Protein AF-A0A4P9Z8Q9-F1 (afdb_monomer_lite)

Organism: NCBI:txid27322

Radius of gyration: 76.81 Å; chains: 1; bounding box: 122×53×244 Å

pLDDT: mean 70.78, std 8.88, range [35.28, 86.44]

Sequence (265 aa):
MCAVHDCVAVLQDAYRELLTPDLERVKDLAAEHKHVCYAQEDAEELKTLAHNPPVAHVTEMATRAKLVAVSVDAYRSLEQRPDAPTLDQSQAHAQRNNLELMEFEELTRLRDTVACPDKDFLVLSLAAEGYVMVPSAEFEKSLEDKQKAENMKLIPKEQYELLRATRDAPSLEFITNKAQQHACVVVERDAYVQLVERYELPTRDLVTSLAAAMGLAVLELAQLDEFHQLRTKDANPAADDITAKAEKLGLAAVPVDELVDLRAR

Structure (mmCIF, N/CA/C/O backbone):
data_AF-A0A4P9Z8Q9-F1
#
_entry.id   AF-A0A4P9Z8Q9-F1
#
loop_
_atom_site.group_PDB
_atom_site.id
_atom_site.type_symbol
_atom_site.label_atom_id
_atom_site.label_alt_id
_atom_site.label_comp_id
_atom_site.label_asym_id
_atom_site.label_entity_id
_atom_site.label_seq_id
_atom_site.pdbx_PDB_ins_code
_atom_site.Cartn_x
_atom_site.Cartn_y
_atom_site.Cartn_z
_atom_site.occupancy
_atom_site.B_iso_or_equiv
_atom_site.auth_seq_id
_atom_site.auth_comp_id
_atom_site.auth_asym_id
_atom_site.auth_atom_id
_atom_site.pdbx_PDB_model_num
ATOM 1 N N . MET A 1 1 ? 59.313 26.645 -110.275 1.00 35.28 1 MET A N 1
ATOM 2 C CA . MET A 1 1 ? 59.718 27.961 -109.736 1.00 35.28 1 MET A CA 1
ATOM 3 C C . MET A 1 1 ? 60.257 27.738 -108.338 1.00 35.28 1 MET A C 1
ATOM 5 O O . MET A 1 1 ? 59.722 26.898 -107.629 1.00 35.28 1 MET A O 1
ATOM 9 N N . CYS A 1 2 ? 61.384 28.373 -108.042 1.00 37.78 2 CYS A N 1
ATOM 10 C CA . CYS A 1 2 ? 62.338 28.025 -106.996 1.00 37.78 2 CYS A CA 1
ATOM 11 C C . CYS A 1 2 ? 61.772 28.102 -105.571 1.00 37.78 2 CYS A C 1
ATOM 13 O O . CYS A 1 2 ? 61.114 29.076 -105.218 1.00 37.78 2 CYS A O 1
ATOM 15 N N . ALA A 1 3 ? 62.112 27.107 -104.748 1.00 42.66 3 ALA 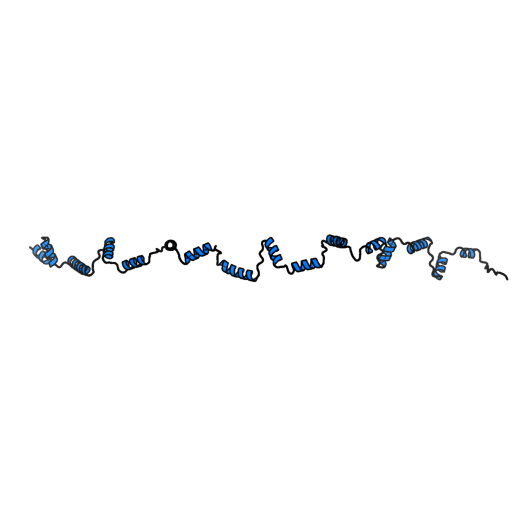A N 1
ATOM 16 C CA . ALA A 1 3 ? 62.005 27.195 -103.299 1.00 42.66 3 ALA A CA 1
ATOM 17 C C . ALA A 1 3 ? 63.083 28.168 -102.801 1.00 42.66 3 ALA A C 1
ATOM 19 O O . ALA A 1 3 ? 64.270 27.832 -102.763 1.00 42.66 3 ALA A O 1
ATOM 20 N N . VAL A 1 4 ? 62.668 29.396 -102.498 1.00 43.94 4 VAL A N 1
ATOM 21 C CA . VAL A 1 4 ? 63.498 30.399 -101.829 1.00 43.94 4 VAL A CA 1
ATOM 22 C C . VAL A 1 4 ? 63.750 29.870 -100.421 1.00 43.94 4 VAL A C 1
ATOM 24 O O . VAL A 1 4 ? 62.853 29.863 -99.585 1.00 43.94 4 VAL A O 1
ATOM 27 N N . HIS A 1 5 ? 64.939 29.320 -100.195 1.00 47.25 5 HIS A N 1
ATOM 28 C CA . HIS A 1 5 ? 65.377 28.971 -98.853 1.00 47.25 5 HIS A CA 1
ATOM 29 C C . HIS A 1 5 ? 65.858 30.271 -98.204 1.00 47.25 5 HIS A C 1
ATOM 31 O O . HIS A 1 5 ? 66.897 30.808 -98.585 1.00 47.25 5 HIS A O 1
ATOM 37 N N . ASP A 1 6 ? 65.046 30.791 -97.286 1.00 49.31 6 ASP A N 1
ATOM 38 C CA . ASP A 1 6 ? 65.288 31.981 -96.464 1.00 49.31 6 ASP A CA 1
ATOM 39 C C . ASP A 1 6 ? 66.438 31.716 -95.468 1.00 49.31 6 ASP A C 1
ATOM 41 O O . ASP A 1 6 ? 66.244 31.510 -94.272 1.00 49.31 6 ASP A O 1
ATOM 45 N N . CYS A 1 7 ? 67.670 31.635 -95.974 1.00 51.09 7 CYS A N 1
ATOM 46 C CA . CYS A 1 7 ? 68.860 31.396 -95.160 1.00 51.09 7 CYS A CA 1
ATOM 47 C C . CYS A 1 7 ? 69.557 32.728 -94.847 1.00 51.09 7 CYS A C 1
ATOM 49 O O . CYS A 1 7 ? 70.267 33.282 -95.686 1.00 51.09 7 CYS A O 1
ATOM 51 N N . VAL A 1 8 ? 69.373 33.234 -93.625 1.00 58.25 8 VAL A N 1
ATOM 52 C CA . VAL A 1 8 ? 70.076 34.417 -93.102 1.00 58.25 8 VAL A CA 1
ATOM 53 C C . VAL A 1 8 ? 71.444 33.997 -92.549 1.00 58.25 8 VAL A C 1
ATOM 55 O O . VAL A 1 8 ? 71.535 33.091 -91.722 1.00 58.25 8 VAL A O 1
ATOM 58 N N . ALA A 1 9 ? 72.521 34.645 -93.004 1.00 52.81 9 ALA A N 1
ATOM 59 C CA . ALA A 1 9 ? 73.879 34.399 -92.518 1.00 52.81 9 ALA A CA 1
ATOM 60 C C . ALA A 1 9 ? 74.074 35.025 -91.128 1.00 52.81 9 ALA A C 1
ATOM 62 O O . ALA A 1 9 ? 74.170 36.243 -90.994 1.00 52.81 9 ALA A O 1
ATOM 63 N N . VAL A 1 10 ? 74.131 34.186 -90.096 1.00 56.88 10 VAL A N 1
ATOM 64 C CA . VAL A 1 10 ? 74.394 34.598 -88.709 1.00 56.88 10 VAL A CA 1
ATOM 65 C C . VAL A 1 10 ? 75.855 34.314 -88.353 1.00 56.88 10 VAL A C 1
ATOM 67 O O . VAL A 1 10 ? 76.420 33.307 -88.781 1.00 56.88 10 VAL A O 1
ATOM 70 N N . LEU A 1 11 ? 76.474 35.203 -87.570 1.00 58.19 11 LEU A N 1
ATOM 71 C CA . LEU A 1 11 ? 77.817 35.001 -87.014 1.00 58.19 11 LEU A CA 1
ATOM 72 C C . LEU A 1 11 ? 77.859 33.708 -86.190 1.00 58.19 11 LEU A C 1
ATOM 74 O O . LEU A 1 11 ? 76.908 33.392 -85.478 1.00 58.19 11 LEU A O 1
ATOM 78 N N . GLN A 1 12 ? 78.968 32.969 -86.279 1.00 61.09 12 GLN A N 1
ATOM 79 C CA . GLN A 1 12 ? 79.101 31.632 -85.687 1.00 61.09 12 GLN A CA 1
ATOM 80 C C . GLN A 1 12 ? 78.879 31.631 -84.162 1.00 61.09 12 GLN A C 1
ATOM 82 O O . GLN A 1 12 ? 78.379 30.649 -83.617 1.00 61.09 12 GLN A O 1
ATOM 87 N N . ASP A 1 13 ? 79.176 32.753 -83.502 1.00 60.53 13 ASP A N 1
ATOM 88 C CA . ASP A 1 13 ? 78.953 32.960 -82.068 1.00 60.53 13 ASP A CA 1
ATOM 89 C C . ASP A 1 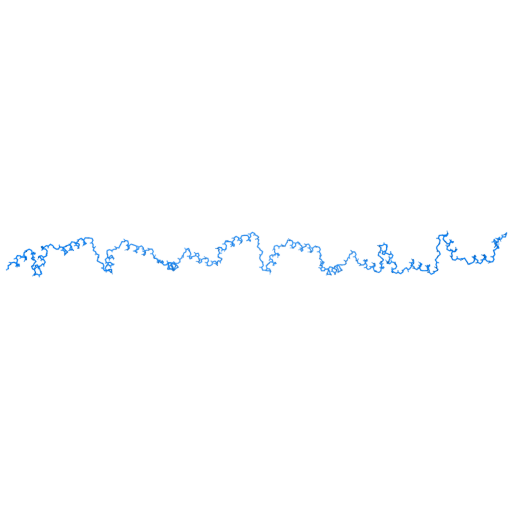13 ? 77.470 33.208 -81.744 1.00 60.53 13 ASP A C 1
ATOM 91 O O . ASP A 1 13 ? 76.915 32.545 -80.873 1.00 60.53 13 ASP A O 1
ATOM 95 N N . ALA A 1 14 ? 76.779 34.043 -82.529 1.00 60.38 14 ALA A N 1
ATOM 96 C CA . ALA A 1 14 ? 75.331 34.251 -82.407 1.00 60.38 14 ALA A CA 1
ATOM 97 C C . ALA A 1 14 ? 74.531 32.979 -82.751 1.00 60.38 14 ALA A C 1
ATOM 99 O O . ALA A 1 14 ? 73.495 32.703 -82.153 1.00 60.38 14 ALA A O 1
ATOM 100 N N . TYR A 1 15 ? 75.032 32.166 -83.688 1.00 62.91 15 TYR A N 1
ATOM 101 C CA . TYR A 1 15 ? 74.476 30.848 -83.994 1.00 62.91 15 TYR A CA 1
ATOM 102 C C . TYR A 1 15 ? 74.616 29.888 -82.803 1.00 62.91 15 TYR A C 1
ATOM 104 O O . TYR A 1 15 ? 73.678 29.159 -82.497 1.00 62.91 15 TYR A O 1
ATOM 112 N N . ARG A 1 16 ? 75.742 29.921 -82.075 1.00 59.72 16 ARG A N 1
ATOM 113 C CA . ARG A 1 16 ? 75.926 29.129 -80.846 1.00 59.72 16 ARG A CA 1
ATOM 114 C C . ARG A 1 16 ? 75.000 29.588 -79.717 1.00 59.72 16 ARG A C 1
ATOM 116 O O . ARG A 1 16 ? 74.365 28.737 -79.106 1.00 59.72 16 ARG A O 1
ATOM 123 N N . GLU A 1 17 ? 74.837 30.894 -79.510 1.00 62.41 17 GLU A N 1
ATOM 124 C CA . GLU A 1 17 ? 73.887 31.451 -78.526 1.00 62.41 17 GLU A CA 1
ATOM 125 C C . GLU A 1 17 ? 72.412 31.141 -78.848 1.00 62.41 17 GLU A C 1
ATOM 127 O O . GLU A 1 17 ? 71.568 31.071 -77.952 1.00 62.41 17 GLU A O 1
ATOM 132 N N . LEU A 1 18 ? 72.077 30.955 -80.129 1.00 61.78 18 LEU A N 1
ATOM 133 C CA . LEU A 1 18 ? 70.755 30.503 -80.579 1.00 61.78 18 LEU A CA 1
ATOM 134 C C . LEU A 1 18 ? 70.555 28.988 -80.405 1.00 61.78 18 LEU A C 1
ATOM 136 O O . LEU A 1 18 ? 69.426 28.546 -80.203 1.00 61.78 18 LEU A O 1
ATOM 140 N N . LEU A 1 19 ? 71.629 28.196 -80.479 1.00 58.09 19 LEU A N 1
ATOM 141 C CA . LEU A 1 19 ? 71.596 26.737 -80.317 1.00 58.09 19 LEU A CA 1
ATOM 142 C C . LEU A 1 19 ? 71.597 26.279 -78.857 1.00 58.09 19 LEU A C 1
ATOM 144 O O . LEU A 1 19 ? 71.076 25.205 -78.562 1.00 58.09 19 LEU A O 1
ATOM 148 N N . THR A 1 20 ? 72.153 27.078 -77.949 1.00 57.44 20 THR A N 1
ATOM 149 C CA . THR A 1 20 ? 72.108 26.840 -76.502 1.00 57.44 20 THR A CA 1
ATOM 150 C C . THR A 1 20 ? 71.536 28.074 -75.809 1.00 57.44 20 THR A C 1
ATOM 152 O O . THR A 1 20 ? 72.301 28.879 -75.280 1.00 57.44 20 THR A O 1
ATOM 155 N N . PRO A 1 21 ? 70.209 28.288 -75.854 1.00 64.81 21 PRO A N 1
ATOM 156 C CA . PRO A 1 21 ? 69.600 29.408 -75.156 1.00 64.81 21 PRO A CA 1
ATOM 157 C C . PRO A 1 21 ? 69.793 29.251 -73.642 1.00 64.81 21 PRO A C 1
ATOM 159 O O . PRO A 1 21 ? 69.547 28.178 -73.088 1.00 64.81 21 PRO A O 1
ATOM 162 N N . ASP A 1 22 ? 70.213 30.329 -72.978 1.00 64.12 22 ASP A N 1
ATOM 163 C CA . ASP A 1 22 ? 70.354 30.355 -71.523 1.00 64.12 22 ASP A CA 1
ATOM 164 C C . ASP A 1 22 ? 69.014 30.035 -70.844 1.00 64.12 22 ASP A C 1
ATOM 166 O O . ASP A 1 22 ? 67.949 30.459 -71.304 1.00 64.12 22 ASP A O 1
ATOM 170 N N . LEU A 1 23 ? 69.058 29.295 -69.729 1.00 64.44 23 LEU A N 1
ATOM 171 C CA . LEU A 1 23 ? 67.864 28.850 -68.993 1.00 64.44 23 LEU A CA 1
ATOM 172 C C . LEU A 1 23 ? 66.936 30.014 -68.600 1.00 64.44 23 LEU A C 1
ATOM 174 O O . LEU A 1 23 ? 65.728 29.817 -68.494 1.00 64.44 23 LEU A O 1
ATOM 178 N N . GLU A 1 24 ? 67.484 31.215 -68.405 1.00 67.50 24 GLU A N 1
ATOM 179 C CA . GLU A 1 24 ? 66.715 32.440 -68.149 1.00 67.50 24 GLU A CA 1
ATOM 180 C C . GLU A 1 24 ? 65.933 32.889 -69.387 1.00 67.50 24 GLU A C 1
ATOM 182 O O . GLU A 1 24 ? 64.726 33.090 -69.305 1.00 67.50 24 GLU A O 1
ATOM 187 N N . ARG A 1 25 ? 66.564 32.906 -70.567 1.00 70.38 25 ARG A N 1
ATOM 188 C CA . ARG A 1 25 ? 65.902 33.290 -71.821 1.00 70.38 25 ARG A CA 1
ATOM 189 C C . ARG A 1 25 ? 64.794 32.312 -72.216 1.00 70.38 25 ARG A C 1
ATOM 191 O O . ARG A 1 25 ? 63.768 32.727 -72.746 1.00 70.38 25 ARG A O 1
ATOM 198 N N . VAL A 1 26 ? 64.972 31.021 -71.927 1.00 70.00 26 VAL A N 1
ATOM 199 C CA . VAL A 1 26 ? 63.926 30.000 -72.128 1.00 70.00 26 VAL A CA 1
ATOM 200 C C . VAL A 1 26 ? 62.750 30.212 -71.165 1.00 70.00 26 VAL A C 1
ATOM 202 O O . VAL A 1 26 ? 61.602 30.080 -71.584 1.00 70.00 26 VAL A O 1
ATOM 205 N N . LYS A 1 27 ? 63.011 30.593 -69.906 1.00 71.38 27 LYS A N 1
ATOM 206 C CA . LYS A 1 27 ? 61.963 30.951 -68.935 1.00 71.38 27 LYS A CA 1
ATOM 207 C C . LYS A 1 27 ? 61.211 32.218 -69.340 1.00 71.38 27 LYS A C 1
ATOM 209 O O . LYS A 1 27 ? 59.990 32.227 -69.231 1.00 71.38 27 LYS A O 1
ATOM 214 N N . ASP A 1 28 ? 61.909 33.232 -69.844 1.00 74.00 28 ASP A N 1
ATOM 215 C CA . ASP A 1 28 ? 61.306 34.494 -70.285 1.00 74.00 28 ASP A CA 1
ATOM 216 C C . ASP A 1 28 ? 60.405 34.293 -71.512 1.00 74.00 28 ASP A C 1
ATOM 218 O O . ASP A 1 28 ? 59.251 34.722 -71.510 1.00 74.00 28 ASP A O 1
ATOM 222 N N . LEU A 1 29 ? 60.881 33.553 -72.521 1.00 74.00 29 LEU A N 1
ATOM 223 C CA . LEU A 1 29 ? 60.088 33.190 -73.704 1.00 74.00 29 LEU A CA 1
ATOM 224 C C . LEU A 1 29 ? 58.885 32.309 -73.339 1.00 74.00 29 LEU A C 1
ATOM 226 O O . LEU A 1 29 ? 57.785 32.497 -73.859 1.00 74.00 29 LEU A O 1
ATOM 230 N N . ALA A 1 30 ? 59.059 31.349 -72.428 1.00 73.06 30 ALA A N 1
ATOM 231 C CA . ALA A 1 30 ? 57.943 30.539 -71.956 1.00 73.06 30 ALA A CA 1
ATOM 232 C C . ALA A 1 30 ? 56.915 31.390 -71.199 1.00 73.06 30 ALA A C 1
ATOM 234 O O . ALA A 1 30 ? 55.719 31.259 -71.464 1.00 73.06 30 ALA A O 1
ATOM 235 N N . ALA A 1 31 ? 57.363 32.302 -70.331 1.00 77.31 31 ALA A N 1
ATOM 236 C CA . ALA A 1 31 ? 56.493 33.211 -69.594 1.00 77.31 31 ALA A CA 1
ATOM 237 C C . ALA A 1 31 ? 55.704 34.137 -70.535 1.00 77.31 31 ALA A C 1
ATOM 239 O O . ALA A 1 31 ? 54.504 34.332 -70.330 1.00 77.31 31 ALA A O 1
ATOM 240 N N . GLU A 1 32 ? 56.333 34.632 -71.605 1.00 79.62 32 GLU A N 1
ATOM 241 C CA . GLU A 1 32 ? 55.676 35.423 -72.653 1.00 79.62 32 GLU A CA 1
ATOM 242 C C . GLU A 1 32 ? 54.541 34.636 -73.338 1.00 79.62 32 GLU A C 1
ATOM 244 O O . GLU A 1 32 ? 53.465 35.176 -73.609 1.00 79.62 32 GLU A O 1
ATOM 249 N N . HIS A 1 33 ? 54.717 33.323 -73.504 1.00 74.94 33 HIS A N 1
ATOM 250 C CA . HIS A 1 33 ? 53.703 32.408 -74.034 1.00 74.94 33 HIS A CA 1
ATOM 251 C C . HIS A 1 33 ? 52.776 31.777 -72.972 1.00 74.94 33 HIS A C 1
ATOM 253 O O . HIS A 1 33 ? 51.998 30.882 -73.302 1.00 74.94 33 HIS A O 1
ATOM 259 N N . LYS A 1 34 ? 52.791 32.252 -71.715 1.00 74.50 34 LYS A N 1
ATOM 260 C CA . LYS A 1 34 ? 52.018 31.701 -70.574 1.00 74.50 34 LYS A CA 1
ATOM 261 C C . LYS A 1 34 ? 52.341 30.238 -70.232 1.00 74.50 34 LYS A C 1
ATOM 263 O O . LYS A 1 34 ? 51.516 29.534 -69.648 1.00 74.50 34 LYS A O 1
ATOM 268 N N . HIS A 1 35 ? 53.539 29.784 -70.571 1.00 73.75 35 HIS A N 1
ATOM 269 C CA . HIS A 1 35 ? 54.089 28.495 -70.177 1.00 73.75 35 HIS A CA 1
ATOM 270 C C . HIS A 1 35 ? 55.114 28.676 -69.054 1.00 73.75 35 HIS A C 1
ATOM 272 O O . HIS A 1 35 ? 55.804 29.687 -68.971 1.00 73.75 35 HIS A O 1
ATOM 278 N N . VAL A 1 36 ? 55.218 27.687 -68.170 1.00 72.00 36 VAL A N 1
ATOM 279 C CA . VAL A 1 36 ? 56.196 27.696 -67.077 1.00 72.00 36 VAL A CA 1
ATOM 280 C C . VAL A 1 36 ? 57.206 26.588 -67.341 1.00 72.00 36 VAL A C 1
ATOM 282 O O . VAL A 1 36 ? 56.828 25.427 -67.499 1.00 72.00 36 VAL A O 1
ATOM 285 N N . CYS A 1 37 ? 58.487 26.947 -67.425 1.00 67.81 37 CYS A N 1
ATOM 286 C CA . CYS A 1 37 ? 59.571 25.977 -67.543 1.00 67.81 37 CYS A CA 1
ATOM 287 C C . CYS A 1 37 ? 59.883 25.385 -66.169 1.00 67.81 37 CYS A C 1
ATOM 289 O O . CYS A 1 37 ? 60.374 26.090 -65.287 1.00 67.81 37 CYS A O 1
ATOM 291 N N . TYR A 1 38 ? 59.631 24.089 -66.017 1.00 69.81 38 TYR A N 1
ATOM 292 C CA . TYR A 1 38 ? 60.037 23.298 -64.859 1.00 69.81 38 TYR A CA 1
ATOM 293 C C . TYR A 1 38 ? 61.269 22.462 -65.204 1.00 69.81 38 TYR A C 1
ATOM 295 O O . TYR A 1 38 ? 61.487 22.136 -66.376 1.00 69.81 38 TYR A O 1
ATOM 303 N N . ALA A 1 39 ? 62.074 22.111 -64.198 1.00 76.56 39 ALA A N 1
ATOM 304 C CA . ALA A 1 39 ? 63.071 21.065 -64.377 1.00 76.56 39 ALA A CA 1
ATOM 305 C C . ALA A 1 39 ? 62.357 19.759 -64.751 1.00 76.56 39 ALA A C 1
ATOM 307 O O . ALA A 1 39 ? 61.207 19.538 -64.366 1.00 76.56 39 ALA A O 1
ATOM 308 N N . GLN A 1 40 ? 63.019 18.895 -65.519 1.00 72.38 40 GLN A N 1
ATOM 309 C CA . GLN A 1 40 ? 62.411 17.627 -65.922 1.00 72.38 40 GLN A CA 1
ATOM 310 C C . GLN A 1 40 ? 62.022 16.776 -64.698 1.00 72.38 40 GLN A C 1
ATOM 312 O O . GLN A 1 40 ? 60.964 16.156 -64.706 1.00 72.38 40 GLN A O 1
ATOM 317 N N . GLU A 1 41 ? 62.819 16.845 -63.629 1.00 74.81 41 GLU A N 1
ATOM 318 C CA . GLU A 1 41 ? 62.553 16.217 -62.329 1.00 74.81 41 GLU A CA 1
ATOM 319 C C . GLU A 1 41 ? 61.258 16.762 -61.695 1.00 74.81 41 GLU A C 1
ATOM 321 O O . GLU A 1 41 ? 60.320 16.002 -61.465 1.00 74.81 41 GLU A O 1
ATOM 326 N N . ASP A 1 42 ? 61.136 18.086 -61.542 1.00 77.56 42 ASP A N 1
ATOM 327 C CA . ASP A 1 42 ? 59.932 18.737 -60.997 1.00 77.56 42 ASP A CA 1
ATOM 328 C C . ASP A 1 42 ? 58.678 18.465 -61.845 1.00 77.56 42 ASP A C 1
ATOM 330 O O . ASP A 1 42 ? 57.568 18.347 -61.325 1.00 77.56 42 ASP A O 1
ATOM 334 N N . ALA A 1 43 ? 58.826 18.379 -63.171 1.00 75.62 43 ALA A N 1
ATOM 335 C CA . ALA A 1 43 ? 57.724 18.084 -64.080 1.00 75.62 43 ALA A CA 1
ATOM 336 C C . ALA A 1 43 ? 57.235 16.636 -63.927 1.00 75.62 43 ALA A C 1
ATOM 338 O O . ALA A 1 43 ? 56.030 16.384 -63.993 1.00 75.62 43 ALA A O 1
ATOM 339 N N . GLU A 1 44 ? 58.147 15.687 -63.709 1.00 75.56 44 GLU A N 1
ATOM 340 C CA . GLU A 1 44 ? 57.814 14.297 -63.400 1.00 75.56 44 GLU A CA 1
ATOM 341 C C . GLU A 1 44 ? 57.168 14.178 -62.010 1.00 75.56 44 GLU A C 1
ATOM 343 O O . GLU A 1 44 ? 56.152 13.494 -61.868 1.00 75.56 44 GLU A O 1
ATOM 348 N N . GLU A 1 45 ? 57.649 14.919 -61.011 1.00 76.88 45 GLU A N 1
ATOM 349 C CA . GLU A 1 45 ? 57.026 15.014 -59.684 1.00 76.88 45 GLU A CA 1
ATOM 350 C C . GLU A 1 45 ? 55.616 15.625 -59.737 1.00 76.88 45 GLU A C 1
ATOM 352 O O . GLU A 1 45 ? 54.667 15.065 -59.192 1.00 76.88 45 GLU A O 1
ATOM 357 N N . LEU A 1 46 ? 55.418 16.722 -60.469 1.00 77.94 46 LEU A N 1
ATOM 358 C CA . LEU A 1 46 ? 54.096 17.320 -60.683 1.00 77.94 46 LEU A CA 1
ATOM 359 C C . LEU A 1 46 ? 53.160 16.366 -61.429 1.00 77.94 46 LEU A C 1
ATOM 361 O O . LEU A 1 46 ? 51.977 16.269 -61.103 1.00 77.94 46 LEU A O 1
ATOM 365 N N . LYS A 1 47 ? 53.681 15.632 -62.417 1.00 77.38 47 LYS A N 1
ATOM 366 C CA . LYS A 1 47 ? 52.908 14.651 -63.184 1.00 77.38 47 LYS A CA 1
ATOM 367 C C . LYS A 1 47 ? 52.509 13.452 -62.326 1.00 77.38 47 LYS A C 1
ATOM 369 O O . LYS A 1 47 ? 51.376 12.981 -62.437 1.00 77.38 47 LYS A O 1
ATOM 374 N N . THR A 1 48 ? 53.399 12.976 -61.457 1.00 79.06 48 THR A N 1
ATOM 375 C CA . THR A 1 48 ? 53.078 11.908 -60.501 1.00 79.06 48 THR A CA 1
ATOM 376 C C . THR A 1 48 ? 52.081 12.390 -59.455 1.00 79.06 48 THR A C 1
ATOM 378 O O . THR A 1 48 ? 51.100 11.697 -59.214 1.00 79.06 48 THR A O 1
ATOM 381 N N . LEU A 1 49 ? 52.222 13.605 -58.927 1.00 80.00 49 LEU A N 1
ATOM 382 C CA . LEU A 1 49 ? 51.270 14.181 -57.976 1.00 80.00 49 LEU A CA 1
ATOM 383 C C . LEU A 1 49 ? 49.884 14.433 -58.595 1.00 80.00 49 LEU A C 1
ATOM 385 O O . LEU A 1 49 ? 48.868 14.270 -57.925 1.00 80.00 49 LEU A O 1
ATOM 389 N N . ALA A 1 50 ? 49.824 14.805 -59.876 1.00 75.75 50 ALA A N 1
ATOM 390 C CA . ALA A 1 50 ? 48.569 15.073 -60.577 1.00 75.75 50 ALA A CA 1
ATOM 391 C C . ALA A 1 50 ? 47.816 13.796 -60.984 1.00 75.75 50 ALA A C 1
ATOM 393 O O . ALA A 1 50 ? 46.586 13.777 -60.956 1.00 75.75 50 ALA A O 1
ATOM 394 N N . HIS A 1 51 ? 48.530 12.736 -61.379 1.00 77.00 51 HIS A N 1
ATOM 395 C CA . HIS A 1 51 ? 47.907 11.521 -61.922 1.00 77.00 51 HIS A CA 1
ATOM 396 C C . HIS A 1 51 ? 47.936 10.313 -60.982 1.00 77.00 51 HIS A C 1
ATOM 398 O O . HIS A 1 51 ? 47.101 9.424 -61.128 1.00 77.00 51 HIS A O 1
ATOM 404 N N . ASN A 1 52 ? 48.868 10.260 -60.032 1.00 75.69 52 ASN A N 1
ATOM 405 C CA . ASN A 1 52 ? 48.977 9.186 -59.047 1.00 75.69 52 ASN A CA 1
ATOM 406 C C . ASN A 1 52 ? 49.557 9.696 -57.709 1.00 75.69 52 ASN A C 1
ATOM 408 O O . ASN A 1 52 ? 50.636 9.258 -57.293 1.00 75.69 52 ASN A O 1
ATOM 412 N N . PRO A 1 53 ? 48.882 10.655 -57.044 1.00 79.31 53 PRO A N 1
ATOM 413 C CA . PRO A 1 53 ? 49.359 11.180 -55.776 1.00 79.31 53 PRO A CA 1
ATOM 414 C C . PRO A 1 53 ? 49.403 10.079 -54.708 1.00 79.31 53 PRO A C 1
ATOM 416 O O . PRO A 1 53 ? 48.481 9.262 -54.618 1.00 79.31 53 PRO A O 1
ATOM 419 N N . PRO A 1 54 ? 50.419 10.078 -53.831 1.00 79.50 54 PRO A N 1
ATOM 420 C CA . PRO A 1 54 ? 50.418 9.210 -52.664 1.00 79.50 54 PRO A CA 1
ATOM 421 C C . PRO A 1 54 ? 49.208 9.517 -51.770 1.00 79.50 54 PRO A C 1
ATOM 423 O O . PRO A 1 54 ? 48.798 10.669 -51.616 1.00 79.50 54 PRO A O 1
ATOM 426 N N . VAL A 1 55 ? 48.655 8.479 -51.135 1.00 77.19 55 VAL A N 1
ATOM 427 C CA . VAL A 1 55 ? 47.400 8.551 -50.356 1.00 77.19 55 VAL A CA 1
ATOM 428 C C . VAL A 1 55 ? 47.446 9.640 -49.273 1.00 77.19 55 VAL A C 1
ATOM 430 O O . VAL A 1 55 ? 46.451 10.325 -49.050 1.00 77.19 55 VAL A O 1
ATOM 433 N N . ALA A 1 56 ? 48.619 9.863 -48.670 1.00 78.81 56 ALA A N 1
ATOM 434 C CA . ALA A 1 56 ? 48.854 10.924 -47.689 1.00 78.81 56 ALA A CA 1
ATOM 435 C C . ALA A 1 56 ? 48.557 12.329 -48.249 1.00 78.81 56 ALA A C 1
ATOM 437 O O . ALA A 1 56 ? 47.866 13.121 -47.606 1.00 78.81 56 ALA A O 1
ATOM 438 N N . HIS A 1 57 ? 48.998 12.611 -49.479 1.00 79.12 57 HIS A N 1
ATOM 439 C CA . HIS A 1 57 ? 48.771 13.900 -50.130 1.00 79.12 57 HIS A CA 1
ATOM 440 C C . HIS A 1 57 ? 47.286 14.124 -50.436 1.00 79.12 57 HIS A C 1
ATOM 442 O O . HIS A 1 57 ? 46.755 15.209 -50.209 1.00 79.12 57 HIS A O 1
ATOM 448 N N . VAL A 1 58 ? 46.584 13.077 -50.882 1.00 79.56 58 VAL A N 1
ATOM 449 C CA . VAL A 1 58 ? 45.133 13.134 -51.124 1.00 79.56 58 VAL A CA 1
ATOM 450 C C . VAL A 1 58 ? 44.375 13.393 -49.823 1.00 79.56 58 VAL A C 1
ATOM 452 O O . VAL A 1 58 ? 43.468 14.221 -49.806 1.00 79.56 58 VAL A O 1
ATOM 455 N N . THR A 1 59 ? 44.759 12.740 -48.721 1.00 79.88 59 THR A N 1
ATOM 456 C CA . THR A 1 59 ? 44.121 12.964 -47.416 1.00 79.88 59 THR A CA 1
ATOM 457 C C . THR A 1 59 ? 44.352 14.374 -46.877 1.00 79.88 59 THR A C 1
ATOM 459 O O . THR A 1 59 ? 43.416 14.973 -46.359 1.00 79.88 59 THR A O 1
ATOM 462 N N . GLU A 1 60 ? 45.548 14.942 -47.042 1.00 82.12 60 GLU A N 1
ATOM 463 C CA . GLU A 1 60 ? 45.871 16.308 -46.607 1.00 82.12 60 GLU A CA 1
ATOM 464 C C . GLU A 1 60 ? 45.149 17.372 -47.449 1.00 82.12 60 GLU A C 1
ATOM 466 O O . GLU A 1 60 ? 44.576 18.330 -46.927 1.00 82.12 60 GLU A O 1
ATOM 471 N N . MET A 1 61 ? 45.116 17.187 -48.770 1.00 80.56 61 MET A N 1
ATOM 472 C CA . MET A 1 61 ? 44.381 18.076 -49.669 1.00 80.56 61 MET A CA 1
ATOM 473 C C . MET A 1 61 ? 42.872 18.011 -49.415 1.00 80.56 61 MET A C 1
ATOM 475 O O . MET A 1 61 ? 42.201 19.046 -49.406 1.00 80.56 61 MET A O 1
ATOM 479 N N . ALA A 1 62 ? 42.344 16.811 -49.157 1.00 83.25 62 ALA A N 1
ATOM 480 C CA . ALA A 1 62 ? 40.944 16.613 -48.814 1.00 83.25 62 ALA A CA 1
ATOM 481 C C . ALA A 1 62 ? 40.593 17.289 -47.483 1.00 83.25 62 ALA A C 1
ATOM 483 O O . ALA A 1 62 ? 39.638 18.065 -47.449 1.00 83.25 62 ALA A O 1
ATOM 484 N N . THR A 1 63 ? 41.383 17.101 -46.418 1.00 82.50 63 THR A N 1
ATOM 485 C CA . THR A 1 63 ? 41.119 17.763 -45.127 1.00 82.50 63 THR A CA 1
ATOM 486 C C . THR A 1 63 ? 41.178 19.282 -45.247 1.00 82.50 63 THR A C 1
ATOM 488 O O . THR A 1 63 ? 40.312 19.970 -44.701 1.00 82.50 63 THR A O 1
ATOM 491 N N . ARG A 1 64 ? 42.114 19.822 -46.039 1.00 82.50 64 ARG A N 1
ATOM 492 C CA . ARG A 1 64 ? 42.182 21.260 -46.344 1.00 82.50 64 ARG A CA 1
ATOM 493 C C . ARG A 1 64 ? 40.935 21.769 -47.073 1.00 82.50 64 ARG A C 1
ATOM 495 O O . ARG A 1 64 ? 40.497 22.891 -46.829 1.00 82.50 64 ARG A O 1
ATOM 502 N N . ALA A 1 65 ? 40.335 20.938 -47.922 1.00 83.00 65 ALA A N 1
ATOM 503 C CA . ALA A 1 65 ? 39.072 21.209 -48.606 1.00 83.00 65 ALA A CA 1
ATOM 504 C C . ALA A 1 65 ? 37.818 20.865 -47.770 1.00 83.00 65 ALA A C 1
ATOM 506 O O . ALA A 1 65 ? 36.706 20.986 -48.280 1.00 83.00 65 ALA A O 1
ATOM 507 N N . LYS A 1 66 ? 37.970 20.459 -46.496 1.00 79.56 66 LYS A N 1
ATOM 508 C CA . LYS A 1 66 ? 36.897 19.948 -45.613 1.00 79.56 66 LYS A CA 1
ATOM 509 C C . LYS A 1 66 ? 36.197 18.682 -46.134 1.00 79.56 66 LYS A C 1
ATOM 511 O O . LYS A 1 66 ? 35.055 18.407 -45.773 1.00 79.56 66 LYS A O 1
ATOM 516 N N . LEU A 1 67 ? 36.882 17.907 -46.964 1.00 78.38 67 LEU A N 1
ATOM 517 C CA . LEU A 1 67 ? 36.453 16.604 -47.460 1.00 78.38 67 LEU A CA 1
ATOM 518 C C . LEU A 1 67 ? 37.223 15.498 -46.727 1.00 78.38 67 LEU A C 1
ATOM 520 O O . LEU A 1 67 ? 38.365 15.683 -46.311 1.00 78.38 67 LEU A O 1
ATOM 524 N N . VAL A 1 68 ? 36.612 14.324 -46.582 1.00 77.00 68 VAL A N 1
ATOM 525 C CA . VAL A 1 68 ? 37.289 13.142 -46.032 1.00 77.00 68 VAL A CA 1
ATOM 526 C C . VAL A 1 68 ? 37.624 12.218 -47.195 1.00 77.00 68 VAL A C 1
ATOM 528 O O . VAL A 1 68 ? 36.728 11.655 -47.820 1.00 77.00 68 VAL A O 1
ATOM 531 N N . ALA A 1 69 ? 38.914 12.072 -47.503 1.00 75.69 69 ALA A N 1
ATOM 532 C CA . ALA A 1 69 ? 39.372 11.070 -48.456 1.00 75.69 69 ALA A CA 1
ATOM 533 C C . ALA A 1 69 ? 39.300 9.693 -47.787 1.00 75.69 69 ALA A C 1
ATOM 535 O O . ALA A 1 69 ? 40.124 9.352 -46.940 1.00 75.69 69 ALA A O 1
ATOM 536 N N . VAL A 1 70 ? 38.279 8.921 -48.145 1.00 77.06 70 VAL A N 1
ATOM 537 C CA . VAL A 1 70 ? 38.082 7.547 -47.681 1.00 77.06 70 VAL A CA 1
ATOM 538 C C . VAL A 1 70 ? 38.482 6.607 -48.815 1.00 77.06 70 VAL A C 1
ATOM 540 O O . VAL A 1 70 ? 38.168 6.868 -49.977 1.00 77.06 70 VAL A O 1
ATOM 543 N N . SER A 1 71 ? 39.189 5.518 -48.506 1.00 80.12 71 SER A N 1
ATOM 544 C CA . SER A 1 71 ? 39.463 4.486 -49.509 1.00 80.12 71 SER A CA 1
ATOM 545 C C . SER A 1 71 ? 38.156 3.849 -49.981 1.00 80.12 71 SER A C 1
ATOM 547 O O . SER A 1 71 ? 37.194 3.758 -49.220 1.00 80.12 71 SER A O 1
ATOM 549 N N . VAL A 1 72 ? 38.117 3.361 -51.222 1.00 79.69 72 VAL A N 1
ATOM 550 C CA . VAL A 1 72 ? 36.919 2.694 -51.763 1.00 79.69 72 VAL A CA 1
ATOM 551 C C . VAL A 1 72 ? 36.493 1.517 -50.876 1.00 79.69 72 VAL A C 1
ATOM 553 O O . VAL A 1 72 ? 35.303 1.305 -50.678 1.00 79.69 72 VAL A O 1
ATOM 556 N N . ASP A 1 73 ? 37.439 0.802 -50.265 1.00 78.62 73 ASP A N 1
ATOM 557 C CA . ASP A 1 73 ? 37.143 -0.317 -49.362 1.00 78.62 73 ASP A CA 1
ATOM 558 C C . ASP A 1 73 ? 36.551 0.136 -48.020 1.00 78.62 73 ASP A C 1
ATOM 560 O O . ASP A 1 73 ? 35.607 -0.478 -47.518 1.00 78.62 73 ASP A O 1
ATOM 564 N N . ALA A 1 74 ? 37.050 1.237 -47.450 1.00 75.69 74 ALA A N 1
ATOM 565 C CA . ALA A 1 74 ? 36.486 1.808 -46.230 1.00 75.69 74 ALA A CA 1
ATOM 566 C C . ALA A 1 74 ? 35.126 2.468 -46.501 1.00 75.69 74 ALA A C 1
ATOM 568 O O . ALA A 1 74 ? 34.232 2.363 -45.668 1.00 75.69 74 ALA A O 1
ATOM 569 N N . TYR A 1 75 ? 34.937 3.075 -47.676 1.00 75.69 75 TYR A N 1
ATOM 570 C CA . TYR A 1 75 ? 33.652 3.619 -48.105 1.00 75.69 75 TYR A CA 1
ATOM 571 C C . TYR A 1 75 ? 32.628 2.505 -48.325 1.00 75.69 75 TYR A C 1
ATOM 573 O O . TYR A 1 75 ? 31.549 2.570 -47.755 1.00 75.69 75 TYR A O 1
ATOM 581 N N . ARG A 1 76 ? 32.996 1.414 -49.007 1.00 75.56 76 ARG A N 1
ATOM 582 C CA . ARG A 1 76 ? 32.154 0.210 -49.112 1.00 75.56 76 ARG A CA 1
ATOM 583 C C . ARG A 1 76 ? 31.828 -0.386 -47.748 1.00 75.56 76 ARG A C 1
ATOM 585 O O . ARG A 1 76 ? 30.701 -0.797 -47.533 1.00 75.56 76 ARG A O 1
ATOM 592 N N . SER A 1 77 ? 32.779 -0.403 -46.814 1.00 72.50 77 SER A N 1
ATOM 593 C CA . SER A 1 77 ? 32.525 -0.851 -45.436 1.00 72.50 77 SER A CA 1
ATOM 594 C C . SER A 1 77 ? 31.607 0.104 -44.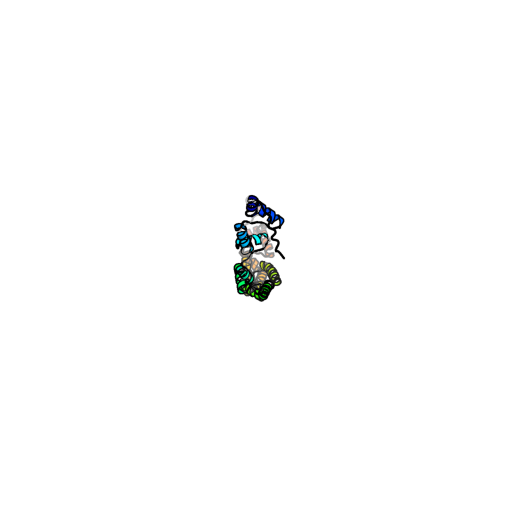660 1.00 72.50 77 SER A C 1
ATOM 596 O O . SER A 1 77 ? 30.944 -0.325 -43.720 1.00 72.50 77 SER A O 1
ATOM 598 N N . LEU A 1 78 ? 31.576 1.393 -45.021 1.00 70.69 78 LEU A N 1
ATOM 599 C CA . LEU A 1 78 ? 30.667 2.396 -44.460 1.00 70.69 78 LEU A CA 1
ATOM 600 C C . LEU A 1 78 ? 29.273 2.314 -45.092 1.00 70.69 78 LEU A C 1
ATOM 602 O O . LEU A 1 78 ? 28.309 2.370 -44.347 1.00 70.69 78 LEU A O 1
ATOM 606 N N . GLU A 1 79 ? 29.157 2.112 -46.406 1.00 66.88 79 GLU A N 1
ATOM 607 C CA . GLU A 1 79 ? 27.885 1.840 -47.101 1.00 66.88 79 GLU A CA 1
ATOM 608 C C . GLU A 1 79 ? 27.288 0.484 -46.697 1.00 66.88 79 GLU A C 1
ATOM 610 O O . GLU A 1 79 ? 26.074 0.312 -46.650 1.00 66.88 79 GLU A O 1
ATOM 615 N N . GLN A 1 80 ? 28.139 -0.492 -46.366 1.00 63.12 80 GLN A N 1
ATOM 616 C CA . GLN A 1 80 ? 27.726 -1.769 -45.785 1.00 63.12 80 GLN A CA 1
ATOM 617 C C . GLN A 1 80 ? 27.294 -1.654 -44.320 1.00 63.12 80 GLN A C 1
ATOM 619 O O . GLN A 1 80 ? 26.748 -2.628 -43.801 1.00 63.12 80 GLN A O 1
ATOM 624 N N . ARG A 1 81 ? 27.505 -0.509 -43.642 1.00 60.19 81 ARG A N 1
ATOM 625 C CA . ARG A 1 81 ? 26.736 -0.193 -42.428 1.00 60.19 81 ARG A CA 1
ATOM 626 C C . ARG A 1 81 ? 25.358 0.179 -42.944 1.00 60.19 81 ARG A C 1
ATOM 628 O O . ARG A 1 81 ? 25.199 1.281 -43.459 1.00 60.19 81 ARG A O 1
ATOM 635 N N . PRO A 1 82 ? 24.402 -0.751 -42.931 1.00 56.81 82 PRO A N 1
ATOM 636 C CA . PRO A 1 82 ? 23.229 -0.555 -43.740 1.00 56.81 82 PRO A CA 1
ATOM 637 C C . PRO A 1 82 ? 22.423 0.589 -43.125 1.00 56.81 82 PRO A C 1
ATOM 639 O O . PRO A 1 82 ? 22.250 0.639 -41.907 1.00 56.81 82 PRO A O 1
ATOM 642 N N . ASP A 1 83 ? 21.863 1.449 -43.975 1.00 57.56 83 ASP A N 1
ATOM 643 C CA . ASP A 1 83 ? 20.795 2.391 -43.604 1.00 57.56 83 ASP A CA 1
ATOM 644 C C . ASP A 1 83 ? 19.600 1.676 -42.923 1.00 57.56 83 ASP A C 1
ATOM 646 O O . ASP A 1 83 ? 18.749 2.309 -42.303 1.00 57.56 83 ASP A O 1
ATOM 650 N N . ALA A 1 84 ? 19.570 0.338 -42.988 1.00 55.84 84 ALA A N 1
ATOM 651 C CA . ALA A 1 84 ? 18.753 -0.560 -42.184 1.00 55.84 84 ALA A CA 1
ATOM 652 C C . ALA A 1 84 ? 19.640 -1.622 -41.486 1.00 55.84 84 ALA A C 1
ATOM 654 O O . ALA A 1 84 ? 19.831 -2.712 -42.040 1.00 55.84 84 ALA A O 1
ATOM 655 N N . PRO A 1 85 ? 20.219 -1.339 -40.303 1.00 66.56 85 PRO A N 1
ATOM 656 C CA . PRO A 1 85 ? 21.005 -2.330 -39.576 1.00 66.56 85 PRO A CA 1
ATOM 657 C C . PRO A 1 85 ? 20.158 -3.581 -39.332 1.00 66.56 85 PRO A C 1
ATOM 659 O O . PRO A 1 85 ? 19.004 -3.499 -38.904 1.00 66.56 85 PRO A O 1
ATOM 662 N N . THR A 1 86 ? 20.723 -4.755 -39.609 1.00 69.06 86 THR A N 1
ATOM 663 C CA . THR A 1 86 ? 20.065 -6.029 -39.303 1.00 69.06 86 THR A CA 1
ATOM 664 C C . THR A 1 86 ? 19.741 -6.094 -37.810 1.00 69.06 86 THR A C 1
ATOM 666 O O . THR A 1 86 ? 20.499 -5.565 -36.993 1.00 69.06 86 THR A O 1
ATOM 669 N N . LEU A 1 87 ? 18.631 -6.747 -37.440 1.00 70.62 87 LEU A N 1
ATOM 670 C CA . LEU A 1 87 ? 18.196 -6.868 -36.038 1.00 70.62 87 LEU A CA 1
ATOM 671 C C . LEU A 1 87 ? 19.338 -7.338 -35.120 1.00 70.62 87 LEU A C 1
ATOM 673 O O . LEU A 1 87 ? 19.554 -6.728 -34.079 1.00 70.62 87 LEU A O 1
ATOM 677 N N . ASP A 1 88 ? 20.152 -8.297 -35.568 1.00 75.12 88 ASP A N 1
ATOM 678 C CA . ASP A 1 88 ? 21.326 -8.792 -34.834 1.00 75.12 88 ASP A CA 1
ATOM 679 C C . ASP A 1 88 ? 22.400 -7.721 -34.586 1.00 75.12 88 ASP A C 1
ATOM 681 O O . ASP A 1 88 ? 22.996 -7.654 -33.511 1.00 75.12 88 ASP A O 1
ATOM 685 N N . GLN A 1 89 ? 22.667 -6.857 -35.569 1.00 74.50 89 GLN A N 1
ATOM 686 C CA . GLN A 1 89 ? 23.654 -5.781 -35.430 1.00 74.50 89 GLN A CA 1
ATOM 687 C C . GLN A 1 89 ? 23.146 -4.698 -34.482 1.00 74.50 89 GLN A C 1
ATOM 689 O O . GLN A 1 89 ? 23.902 -4.201 -33.644 1.00 74.50 89 GLN A O 1
ATOM 694 N N . SER A 1 90 ? 21.859 -4.369 -34.595 1.00 73.44 90 SER A N 1
ATOM 695 C CA . SER A 1 90 ? 21.178 -3.432 -33.710 1.00 73.44 90 SER A CA 1
ATOM 696 C C . SER A 1 90 ? 21.165 -3.962 -32.275 1.00 73.44 90 SER A C 1
ATOM 698 O O . SER A 1 90 ? 21.525 -3.231 -31.356 1.00 73.44 90 SER A O 1
ATOM 700 N N . GLN A 1 91 ? 20.856 -5.247 -32.077 1.00 78.19 91 GLN A N 1
ATOM 701 C CA . GLN A 1 91 ? 20.850 -5.899 -30.768 1.00 78.19 91 GLN A CA 1
ATOM 702 C C . GLN A 1 91 ? 22.256 -5.953 -30.164 1.00 78.19 91 GLN A C 1
ATOM 704 O O . GLN A 1 91 ? 22.435 -5.588 -29.006 1.00 78.19 91 GLN A O 1
ATOM 709 N N . ALA A 1 92 ? 23.278 -6.310 -30.949 1.00 78.88 92 ALA A N 1
ATOM 710 C CA . ALA A 1 92 ? 24.666 -6.299 -30.491 1.00 78.88 92 ALA A CA 1
ATOM 711 C C . ALA A 1 92 ? 25.151 -4.883 -30.131 1.00 78.88 92 ALA A C 1
ATOM 713 O O . ALA A 1 92 ? 25.927 -4.709 -29.189 1.00 78.88 92 ALA A O 1
ATOM 714 N N . HIS A 1 93 ? 24.714 -3.855 -30.864 1.00 79.69 93 HIS A N 1
ATOM 715 C CA . HIS A 1 93 ? 25.030 -2.465 -30.537 1.00 79.69 93 HIS A CA 1
ATOM 716 C C . HIS A 1 93 ? 24.287 -1.988 -29.283 1.00 79.69 93 HIS A C 1
ATOM 718 O O . HIS A 1 93 ? 24.889 -1.324 -28.441 1.00 79.69 93 HIS A O 1
ATOM 724 N N . ALA A 1 94 ? 23.016 -2.353 -29.126 1.00 81.06 94 ALA A N 1
ATOM 725 C CA . ALA A 1 94 ? 22.232 -2.044 -27.939 1.00 81.06 94 ALA A CA 1
ATOM 726 C C . ALA A 1 94 ? 22.852 -2.702 -26.697 1.00 81.06 94 ALA A C 1
ATOM 728 O O . ALA A 1 94 ? 23.186 -2.000 -25.745 1.00 81.06 94 ALA A O 1
ATOM 729 N N . GLN A 1 95 ? 23.164 -4.000 -26.756 1.00 79.44 95 GLN A N 1
ATOM 730 C CA . GLN A 1 95 ? 23.804 -4.735 -25.660 1.00 79.44 95 GLN A CA 1
ATOM 731 C C . GLN A 1 95 ? 25.153 -4.134 -25.253 1.00 79.44 95 GLN A C 1
ATOM 733 O O . GLN A 1 95 ? 25.439 -4.014 -24.065 1.00 79.44 95 GLN A O 1
ATOM 738 N N . ARG A 1 96 ? 25.972 -3.685 -26.217 1.00 80.00 96 ARG A N 1
ATOM 739 C CA . ARG A 1 96 ? 27.233 -2.973 -25.922 1.00 80.00 96 ARG A CA 1
ATOM 740 C C . ARG A 1 96 ? 27.026 -1.687 -25.122 1.00 80.00 96 ARG A C 1
ATOM 742 O O . ARG A 1 96 ? 27.929 -1.284 -24.398 1.00 80.00 96 ARG A O 1
ATOM 749 N N . ASN A 1 97 ? 25.867 -1.052 -25.260 1.00 80.56 97 ASN A N 1
ATOM 750 C CA . ASN A 1 97 ? 25.493 0.159 -24.537 1.00 80.56 97 ASN A CA 1
ATOM 751 C C . ASN A 1 97 ? 24.590 -0.128 -23.320 1.00 80.56 97 ASN A C 1
ATOM 753 O O . ASN A 1 97 ? 24.027 0.809 -22.763 1.00 80.56 97 ASN A O 1
ATOM 757 N N . ASN A 1 98 ? 24.446 -1.393 -22.897 1.00 77.19 98 ASN A N 1
ATOM 758 C CA . ASN A 1 98 ? 23.496 -1.829 -21.861 1.00 77.19 98 ASN A CA 1
ATOM 759 C C . ASN A 1 98 ? 22.034 -1.449 -22.165 1.00 77.19 98 ASN A C 1
ATOM 761 O O . ASN A 1 98 ? 21.246 -1.191 -21.258 1.00 77.19 98 ASN A O 1
ATOM 765 N N . LEU A 1 99 ? 21.680 -1.388 -23.446 1.00 75.44 99 LEU A N 1
ATOM 766 C CA . LEU A 1 99 ? 20.322 -1.185 -23.931 1.00 75.44 99 LEU A CA 1
ATOM 767 C C . LEU A 1 99 ? 19.778 -2.524 -24.435 1.00 75.44 99 LEU A C 1
ATOM 769 O O . LEU A 1 99 ? 20.491 -3.295 -25.078 1.00 75.44 99 LEU A O 1
ATOM 773 N N . GLU A 1 100 ? 18.508 -2.795 -24.168 1.00 72.88 100 GLU A N 1
ATOM 774 C CA . GLU A 1 100 ? 17.813 -3.965 -24.696 1.00 72.88 100 GLU A CA 1
ATOM 775 C C . GLU A 1 100 ? 16.897 -3.532 -25.838 1.00 72.88 100 GLU A C 1
ATOM 777 O O . GLU A 1 100 ? 16.172 -2.540 -25.736 1.00 72.88 100 GLU A O 1
ATOM 782 N N . LEU A 1 101 ? 16.991 -4.240 -26.963 1.00 72.38 101 LEU A N 1
ATOM 783 C CA . LEU A 1 101 ? 16.177 -3.968 -28.137 1.00 72.38 101 LEU A CA 1
ATOM 784 C C . LEU A 1 101 ? 14.865 -4.723 -27.980 1.00 72.38 101 LEU A C 1
ATOM 786 O O . LEU A 1 101 ? 14.853 -5.949 -27.969 1.00 72.38 101 LEU A O 1
ATOM 790 N N . MET A 1 102 ? 13.785 -3.970 -27.831 1.00 74.12 102 MET A N 1
ATOM 791 C CA . MET A 1 102 ? 12.446 -4.491 -27.605 1.00 74.12 102 MET A CA 1
ATOM 792 C C . MET A 1 102 ? 11.506 -3.932 -28.664 1.00 74.12 102 MET A C 1
ATOM 794 O O . MET A 1 102 ? 11.679 -2.800 -29.131 1.00 74.12 102 MET A O 1
ATOM 798 N N . GLU A 1 103 ? 10.503 -4.716 -29.046 1.00 79.25 103 GLU A N 1
ATOM 799 C CA . GLU A 1 103 ? 9.463 -4.232 -29.943 1.00 79.25 103 GLU A CA 1
ATOM 800 C C . GLU A 1 103 ? 8.679 -3.087 -29.291 1.00 79.25 103 GLU A C 1
ATOM 802 O O . GLU A 1 103 ? 8.379 -3.095 -28.096 1.00 79.25 103 GLU A O 1
ATOM 807 N N . PHE A 1 104 ? 8.314 -2.085 -30.093 1.00 77.75 104 PHE A N 1
ATOM 808 C CA . PHE A 1 104 ? 7.589 -0.915 -29.596 1.00 77.75 104 PHE A CA 1
ATOM 809 C C . PHE A 1 104 ? 6.249 -1.294 -28.942 1.00 77.75 104 PHE A C 1
ATOM 811 O O . PHE A 1 104 ? 5.832 -0.657 -27.972 1.00 77.75 104 PHE A O 1
ATOM 818 N N . GLU A 1 105 ? 5.589 -2.345 -29.436 1.00 78.69 105 GLU A N 1
ATOM 819 C CA . GLU A 1 105 ? 4.362 -2.868 -28.834 1.00 78.69 105 GLU A CA 1
ATOM 820 C C . GLU A 1 105 ? 4.601 -3.476 -27.452 1.00 78.69 105 GLU A C 1
ATOM 822 O O . GLU A 1 105 ? 3.822 -3.214 -26.541 1.00 78.69 105 GLU A O 1
ATOM 827 N N . GLU A 1 106 ? 5.675 -4.244 -27.263 1.00 78.38 106 GLU A N 1
ATOM 828 C CA . GLU A 1 106 ? 6.015 -4.833 -25.964 1.00 78.38 106 GLU A CA 1
ATOM 829 C C . GLU A 1 106 ? 6.425 -3.766 -24.953 1.00 78.38 106 GLU A C 1
ATOM 831 O O . GLU A 1 106 ? 5.964 -3.793 -23.813 1.00 78.38 106 GLU A O 1
ATOM 836 N N . LEU A 1 107 ? 7.204 -2.769 -25.381 1.00 77.31 107 LEU A N 1
ATOM 837 C CA . LEU A 1 107 ? 7.566 -1.635 -24.535 1.00 77.31 107 LEU A CA 1
ATOM 838 C C . LEU A 1 107 ? 6.332 -0.822 -24.140 1.00 77.31 107 LEU A C 1
ATOM 840 O O . LEU A 1 107 ? 6.224 -0.378 -22.998 1.00 77.31 107 LEU A O 1
ATOM 844 N N . THR A 1 108 ? 5.382 -0.654 -25.062 1.00 76.44 108 THR A N 1
ATOM 845 C CA . THR A 1 108 ? 4.105 0.005 -24.773 1.00 76.44 108 THR A CA 1
ATOM 846 C C . THR A 1 108 ? 3.278 -0.831 -23.804 1.00 76.44 108 THR A C 1
ATOM 848 O O . THR A 1 108 ? 2.833 -0.293 -22.800 1.00 76.44 108 THR A O 1
ATOM 851 N N . ARG A 1 109 ? 3.166 -2.150 -24.004 1.00 77.69 109 ARG A N 1
ATOM 852 C CA . ARG A 1 109 ? 2.478 -3.056 -23.069 1.00 77.69 109 ARG A CA 1
ATOM 853 C C . ARG A 1 109 ? 3.115 -3.044 -21.683 1.00 77.69 109 ARG A C 1
ATOM 855 O O . ARG A 1 109 ? 2.386 -2.966 -20.703 1.00 77.69 109 ARG A O 1
ATOM 862 N N . LEU A 1 110 ? 4.443 -3.082 -21.574 1.00 78.00 110 LEU A N 1
ATOM 863 C CA . LEU A 1 110 ? 5.152 -2.996 -20.294 1.00 78.00 110 LEU A CA 1
ATOM 864 C C . LEU A 1 110 ? 4.952 -1.636 -19.639 1.00 78.00 110 LEU A C 1
ATOM 866 O O . LEU A 1 110 ? 4.644 -1.572 -18.454 1.00 78.00 110 LEU A O 1
ATOM 870 N N . ARG A 1 111 ? 5.075 -0.546 -20.402 1.00 77.25 111 ARG A N 1
ATOM 871 C CA . ARG A 1 111 ? 4.818 0.803 -19.895 1.00 77.25 111 ARG A CA 1
ATOM 872 C C . ARG A 1 111 ? 3.382 0.938 -19.412 1.00 77.25 111 ARG A C 1
ATOM 874 O O . ARG A 1 111 ? 3.171 1.504 -18.349 1.00 77.25 111 ARG A O 1
ATOM 881 N N . ASP A 1 112 ? 2.420 0.411 -20.154 1.00 75.12 112 ASP A N 1
ATOM 882 C CA . ASP A 1 112 ? 1.005 0.477 -19.807 1.00 75.12 112 ASP A CA 1
ATOM 883 C C . ASP A 1 112 ? 0.700 -0.427 -18.602 1.00 75.12 112 ASP A C 1
ATOM 885 O O . ASP A 1 112 ? -0.044 -0.021 -17.717 1.00 75.12 112 ASP A O 1
ATOM 889 N N . THR A 1 113 ? 1.366 -1.581 -18.486 1.00 73.56 113 THR A N 1
ATOM 890 C CA . THR A 1 113 ? 1.311 -2.457 -17.300 1.00 73.56 113 THR A CA 1
ATOM 891 C C . THR A 1 113 ? 1.939 -1.790 -16.074 1.00 73.56 113 THR A C 1
ATOM 893 O O . THR A 1 113 ? 1.460 -1.971 -14.965 1.00 73.56 113 THR A O 1
ATOM 896 N N . VAL A 1 114 ? 2.997 -0.994 -16.237 1.00 70.69 114 VAL A N 1
ATOM 897 C CA . VAL A 1 114 ? 3.625 -0.249 -15.132 1.00 70.69 114 VAL A CA 1
ATOM 898 C C . VAL A 1 114 ? 2.830 1.013 -14.776 1.00 70.69 114 VAL A C 1
ATOM 900 O O . VAL A 1 114 ? 2.760 1.384 -13.607 1.00 70.69 114 VAL A O 1
ATOM 903 N N . ALA A 1 115 ? 2.225 1.683 -15.759 1.00 69.38 115 ALA A N 1
ATOM 904 C CA . ALA A 1 115 ? 1.447 2.906 -15.568 1.00 69.38 115 ALA A CA 1
ATOM 905 C C . ALA A 1 115 ? 0.039 2.625 -15.024 1.00 69.38 115 ALA A C 1
ATOM 907 O O . ALA A 1 115 ? -0.489 3.406 -14.233 1.00 69.38 115 ALA A O 1
ATOM 908 N N . CYS A 1 116 ? -0.565 1.514 -15.439 1.00 57.25 116 CYS A N 1
ATOM 909 C CA . CYS A 1 116 ? -1.847 1.026 -14.959 1.00 57.25 116 CYS A CA 1
ATOM 910 C C . CYS A 1 116 ? -1.742 -0.481 -14.686 1.00 57.25 116 CYS A C 1
ATOM 912 O O . CYS A 1 116 ? -2.261 -1.294 -15.455 1.00 57.25 116 CYS A O 1
ATOM 914 N N . PRO A 1 117 ? -1.040 -0.870 -13.609 1.00 68.12 117 PRO A N 1
ATOM 915 C CA . PRO A 1 117 ? -0.977 -2.264 -13.218 1.00 68.12 117 PRO A CA 1
ATOM 916 C C . PRO A 1 117 ? -2.380 -2.722 -12.843 1.00 68.12 117 PRO A C 1
ATOM 918 O O . PRO A 1 117 ? -3.079 -2.073 -12.057 1.00 68.12 117 PRO A O 1
ATOM 921 N N . ASP A 1 118 ? -2.796 -3.831 -13.446 1.00 69.06 118 ASP A N 1
ATOM 922 C CA . ASP A 1 118 ? -4.088 -4.419 -13.144 1.00 69.06 118 ASP A CA 1
ATOM 923 C C . ASP A 1 118 ? -4.153 -4.760 -11.649 1.00 69.06 118 ASP A C 1
ATOM 925 O O . ASP A 1 118 ? -3.154 -5.164 -11.039 1.00 69.06 118 ASP A O 1
ATOM 929 N N . LYS A 1 119 ? -5.328 -4.587 -11.041 1.00 67.81 119 LYS A N 1
ATOM 930 C CA . LYS A 1 119 ? -5.515 -4.812 -9.599 1.00 67.81 119 LYS A CA 1
ATOM 931 C C . LYS A 1 119 ? -5.116 -6.235 -9.220 1.00 67.81 119 LYS A C 1
ATOM 933 O O . LYS A 1 119 ? -4.512 -6.434 -8.171 1.00 67.81 119 LYS A O 1
ATOM 938 N N . ASP A 1 120 ? -5.383 -7.190 -10.103 1.00 69.69 120 ASP A N 1
ATOM 939 C CA . ASP A 1 120 ? -5.034 -8.595 -9.912 1.00 69.69 120 ASP A CA 1
ATOM 940 C C . ASP A 1 120 ? -3.515 -8.823 -9.946 1.00 69.69 120 ASP A C 1
ATOM 942 O O . ASP A 1 120 ? -2.991 -9.579 -9.128 1.00 69.69 120 ASP A O 1
ATOM 946 N N . PHE A 1 121 ? -2.784 -8.118 -10.820 1.00 70.88 121 PHE A N 1
ATOM 947 C CA . PHE A 1 121 ? -1.320 -8.177 -10.874 1.00 70.88 121 PHE A CA 1
ATOM 948 C C . PHE A 1 121 ? -0.693 -7.598 -9.601 1.00 70.88 121 PHE A C 1
ATOM 950 O O . PHE A 1 121 ? 0.184 -8.221 -9.003 1.00 70.88 121 PHE A O 1
ATOM 957 N N . LEU A 1 122 ? -1.195 -6.451 -9.129 1.00 70.25 122 LEU A N 1
ATOM 958 C CA . LEU A 1 122 ? -0.743 -5.854 -7.871 1.00 70.25 122 LEU A CA 1
ATOM 959 C C . LEU A 1 122 ? -1.012 -6.762 -6.675 1.00 70.25 122 LEU A C 1
ATOM 961 O O . LEU A 1 122 ? -0.131 -6.932 -5.839 1.00 70.25 122 LEU A O 1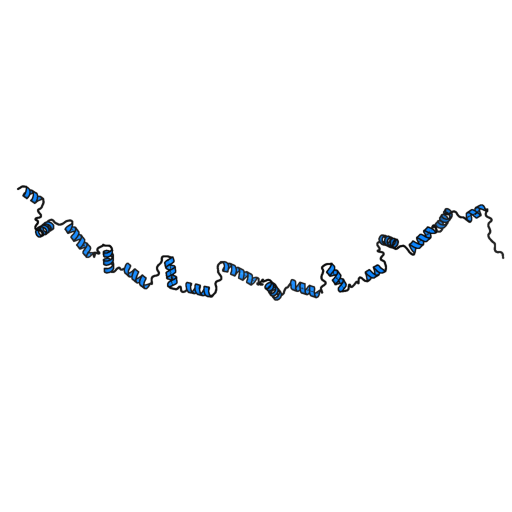
ATOM 965 N N . VAL A 1 123 ? -2.199 -7.365 -6.588 1.00 72.31 123 VAL A N 1
ATOM 966 C CA . VAL A 1 123 ? -2.533 -8.292 -5.498 1.00 72.31 123 VAL A CA 1
ATOM 967 C C . VAL A 1 123 ? -1.595 -9.496 -5.508 1.00 72.31 123 VAL A C 1
ATOM 969 O O . VAL A 1 123 ? -1.105 -9.874 -4.447 1.00 72.31 123 VAL A O 1
ATOM 972 N N . LEU A 1 124 ? -1.295 -10.067 -6.677 1.00 73.06 124 LEU A N 1
ATOM 973 C CA . LEU A 1 124 ? -0.411 -11.227 -6.789 1.00 73.06 124 LEU A CA 1
ATOM 974 C C . LEU A 1 124 ? 1.039 -10.891 -6.402 1.00 73.06 124 LEU A C 1
ATOM 976 O O . LEU A 1 124 ? 1.656 -11.624 -5.630 1.00 73.06 124 LEU A O 1
ATOM 980 N N . SER A 1 125 ? 1.573 -9.776 -6.910 1.00 70.06 125 SER A N 1
ATOM 981 C CA . SER A 1 125 ? 2.938 -9.328 -6.609 1.00 70.06 125 SER A CA 1
ATOM 982 C C . SER A 1 125 ? 3.098 -8.895 -5.153 1.00 70.06 125 SER A C 1
ATOM 984 O O . SER A 1 125 ? 4.096 -9.231 -4.521 1.00 70.06 125 SER A O 1
ATOM 986 N N . LEU A 1 126 ? 2.109 -8.198 -4.588 1.00 71.75 126 LEU A N 1
ATOM 987 C CA . LEU A 1 126 ? 2.128 -7.809 -3.180 1.00 71.75 126 LEU A CA 1
ATOM 988 C C . LEU A 1 126 ? 1.998 -9.037 -2.277 1.00 71.75 126 LEU A C 1
ATOM 990 O O . LEU A 1 126 ? 2.757 -9.152 -1.319 1.00 71.75 126 LEU A O 1
ATOM 994 N N . ALA A 1 127 ? 1.123 -9.990 -2.613 1.00 74.56 127 ALA A N 1
ATOM 995 C CA . ALA A 1 127 ? 0.979 -11.228 -1.853 1.00 74.56 127 ALA A CA 1
ATOM 996 C C . ALA A 1 127 ? 2.266 -12.068 -1.855 1.00 74.56 127 ALA A C 1
ATOM 998 O O . ALA A 1 127 ? 2.596 -12.662 -0.829 1.00 74.56 127 ALA A O 1
ATOM 999 N N . ALA A 1 128 ? 3.012 -12.088 -2.966 1.00 72.56 128 ALA A N 1
ATOM 1000 C CA . ALA A 1 128 ? 4.308 -12.764 -3.051 1.00 72.56 128 ALA A CA 1
ATOM 1001 C C . ALA A 1 128 ? 5.362 -12.149 -2.110 1.00 72.56 128 ALA A C 1
ATOM 1003 O O . ALA A 1 128 ? 6.157 -12.874 -1.518 1.00 72.56 128 ALA A O 1
ATOM 1004 N N . GLU A 1 129 ? 5.322 -10.829 -1.922 1.00 70.56 129 GLU A N 1
ATOM 1005 C CA . GLU A 1 129 ? 6.196 -10.075 -1.012 1.00 70.56 129 GLU A CA 1
ATOM 1006 C C . GLU A 1 129 ? 5.627 -9.966 0.423 1.00 70.56 129 GLU A C 1
ATOM 1008 O O . GLU A 1 129 ? 6.227 -9.337 1.295 1.00 70.56 129 GLU A O 1
ATOM 1013 N N . GLY A 1 130 ? 4.461 -10.567 0.698 1.00 70.19 130 GLY A N 1
ATOM 1014 C CA . GLY A 1 130 ? 3.804 -10.542 2.011 1.00 70.19 130 GLY A CA 1
ATOM 1015 C C . GLY A 1 130 ? 3.039 -9.252 2.342 1.00 70.19 130 GLY A C 1
ATOM 1016 O O . GLY A 1 130 ? 2.636 -9.053 3.489 1.00 70.19 130 GLY A O 1
ATOM 1017 N N . TYR A 1 131 ? 2.809 -8.381 1.360 1.00 67.44 131 TYR A N 1
ATOM 1018 C CA . TYR A 1 131 ? 1.985 -7.181 1.481 1.00 67.44 131 TYR A CA 1
ATOM 1019 C C . TYR A 1 131 ? 0.546 -7.448 1.018 1.00 67.44 131 TYR A C 1
ATOM 1021 O O . TYR A 1 131 ? 0.292 -8.217 0.095 1.00 67.44 131 TYR A O 1
ATOM 1029 N N . VAL A 1 132 ? -0.425 -6.782 1.645 1.00 70.06 132 VAL A N 1
ATOM 1030 C CA . VAL A 1 132 ? -1.844 -6.878 1.272 1.00 70.06 132 VAL A CA 1
ATOM 1031 C C . VAL A 1 132 ? -2.304 -5.526 0.750 1.00 70.06 132 VAL A C 1
ATOM 1033 O O . VAL A 1 132 ? -2.161 -4.509 1.429 1.00 70.06 132 VAL A O 1
ATOM 1036 N N . MET A 1 133 ? -2.859 -5.515 -0.461 1.00 64.75 133 MET A N 1
ATOM 1037 C CA . MET A 1 133 ? -3.442 -4.314 -1.047 1.00 64.75 133 MET A CA 1
ATOM 1038 C C . MET A 1 133 ? -4.768 -4.012 -0.348 1.00 64.75 133 MET A C 1
ATOM 1040 O O . MET A 1 133 ? -5.696 -4.816 -0.405 1.00 64.75 133 MET A O 1
ATOM 1044 N N . VAL A 1 134 ? -4.860 -2.857 0.310 1.00 69.94 134 VAL A N 1
ATOM 1045 C CA . VAL A 1 134 ? -6.087 -2.408 0.977 1.00 69.94 134 VAL A CA 1
ATOM 1046 C C . VAL A 1 134 ? -6.597 -1.157 0.260 1.00 69.94 134 VAL A C 1
ATOM 1048 O O . VAL A 1 134 ? -5.834 -0.196 0.118 1.00 69.94 134 VAL A O 1
ATOM 1051 N N . PRO A 1 135 ? -7.858 -1.133 -0.209 1.00 73.56 135 PRO A N 1
ATOM 1052 C CA . PRO A 1 135 ? -8.474 0.076 -0.743 1.00 73.56 135 PRO A CA 1
ATOM 1053 C C . PRO A 1 135 ? -8.390 1.223 0.269 1.00 73.56 135 PRO A C 1
ATOM 1055 O O . PRO A 1 135 ? -8.624 1.011 1.456 1.00 73.56 135 PRO A O 1
ATOM 1058 N N . SER A 1 136 ? -8.115 2.450 -0.180 1.00 65.00 136 SER A N 1
ATOM 1059 C CA . SER A 1 136 ? -7.963 3.614 0.712 1.00 65.00 136 SER A CA 1
ATOM 1060 C C . SER A 1 136 ? -9.157 3.812 1.652 1.00 65.00 136 SER A C 1
ATOM 1062 O O . SER A 1 136 ? -8.962 4.072 2.832 1.00 65.00 136 SER A O 1
ATOM 1064 N N . ALA A 1 137 ? -10.380 3.578 1.170 1.00 67.31 137 ALA A N 1
ATOM 1065 C CA . ALA A 1 137 ? -11.595 3.646 1.983 1.00 67.31 137 ALA A CA 1
ATOM 1066 C C . ALA A 1 137 ? -11.643 2.584 3.101 1.00 67.31 137 ALA A C 1
ATOM 1068 O O . ALA A 1 137 ? -12.133 2.848 4.196 1.00 67.31 137 ALA A O 1
ATOM 1069 N N . GLU A 1 138 ? -11.127 1.379 2.847 1.00 67.94 138 GLU A N 1
ATOM 1070 C CA . GLU A 1 138 ? -11.025 0.325 3.862 1.00 67.94 138 GLU A CA 1
ATOM 1071 C C . GLU A 1 138 ? -9.844 0.562 4.802 1.00 67.94 138 GLU A C 1
ATOM 1073 O O . GLU A 1 138 ? -9.930 0.229 5.979 1.00 67.94 138 GLU A O 1
ATOM 1078 N N . PHE A 1 139 ? -8.765 1.180 4.318 1.00 64.38 139 PHE A N 1
ATOM 1079 C CA . PHE A 1 139 ? -7.626 1.577 5.138 1.00 64.38 139 PHE A CA 1
ATOM 1080 C C . PHE A 1 139 ? -7.993 2.707 6.104 1.00 64.38 139 PHE A C 1
ATOM 1082 O O . PHE A 1 139 ? -7.664 2.620 7.281 1.00 64.38 139 PHE A O 1
ATOM 1089 N N . GLU A 1 140 ? -8.729 3.722 5.648 1.00 60.72 140 GLU A N 1
ATOM 1090 C CA . GLU A 1 140 ? -9.267 4.798 6.490 1.00 60.72 140 GLU A CA 1
ATOM 1091 C C . GLU A 1 140 ? -10.251 4.252 7.520 1.00 60.72 140 GLU A C 1
ATOM 1093 O O . GLU A 1 140 ? -10.109 4.520 8.711 1.00 60.72 140 GLU A O 1
ATOM 1098 N N . LYS A 1 141 ? -11.178 3.387 7.097 1.00 66.31 141 LYS A N 1
ATOM 1099 C CA . LYS A 1 141 ? -12.092 2.709 8.018 1.00 66.31 141 LYS A CA 1
ATOM 1100 C C . LYS A 1 141 ? -11.339 1.816 9.005 1.00 66.31 141 LYS A C 1
ATOM 1102 O O . LYS A 1 141 ? -11.655 1.821 10.185 1.00 66.31 141 LYS A O 1
ATOM 1107 N N . SER A 1 142 ? -10.292 1.120 8.562 1.00 63.12 142 SER A N 1
ATOM 1108 C CA . SER A 1 142 ? -9.419 0.332 9.433 1.00 63.12 142 SER A CA 1
ATOM 1109 C C . SER A 1 142 ? -8.565 1.205 10.355 1.00 63.12 142 SER A C 1
ATOM 1111 O O . SER A 1 142 ? -8.200 0.726 11.423 1.00 63.12 142 SER A O 1
ATOM 1113 N N . LEU A 1 143 ? -8.230 2.446 9.989 1.00 59.25 143 LEU A N 1
ATOM 1114 C CA . LEU A 1 143 ? -7.555 3.414 10.858 1.00 59.25 143 LEU A CA 1
ATOM 1115 C C . LEU A 1 143 ? -8.514 3.973 11.909 1.00 59.25 143 LEU A C 1
ATOM 1117 O O . LEU A 1 143 ? -8.144 4.030 13.078 1.00 59.25 143 LEU A O 1
ATOM 1121 N N . GLU A 1 144 ? -9.746 4.311 11.532 1.00 60.16 144 GLU A N 1
ATOM 1122 C CA . GLU A 1 144 ? -10.807 4.667 12.480 1.00 60.16 144 GLU A CA 1
ATOM 1123 C C . GLU A 1 144 ? -11.122 3.496 13.417 1.00 60.16 144 GLU A C 1
ATOM 1125 O O . GLU A 1 144 ? -11.269 3.678 14.626 1.00 60.16 144 GLU A O 1
ATOM 1130 N N . ASP A 1 145 ? -11.170 2.278 12.878 1.00 61.09 145 ASP A N 1
ATOM 1131 C CA . ASP A 1 145 ? -11.342 1.054 13.648 1.00 61.09 145 ASP A CA 1
ATOM 1132 C C . ASP A 1 145 ? -10.105 0.757 14.499 1.00 61.09 145 ASP A C 1
ATOM 1134 O O . ASP A 1 145 ? -10.275 0.263 15.603 1.00 61.09 145 ASP A O 1
ATOM 1138 N N . LYS A 1 146 ? -8.882 1.111 14.071 1.00 59.62 146 LYS A N 1
ATOM 1139 C CA . LYS A 1 146 ? -7.655 1.030 14.886 1.00 59.62 146 LYS A CA 1
ATOM 1140 C C . LYS A 1 146 ? -7.637 2.062 16.005 1.00 59.62 146 LYS A C 1
ATOM 1142 O O . LYS A 1 146 ? -7.250 1.705 17.103 1.00 59.62 146 LYS A O 1
ATOM 1147 N N . GLN A 1 147 ? -8.090 3.294 15.780 1.00 56.31 147 GLN A N 1
ATOM 1148 C CA . GLN A 1 147 ? -8.242 4.306 16.835 1.00 56.31 147 GLN A CA 1
ATOM 1149 C C . GLN A 1 147 ? -9.322 3.896 17.843 1.00 56.31 147 GLN A C 1
ATOM 1151 O O . GLN A 1 147 ? -9.160 4.045 19.054 1.00 56.31 147 GLN A O 1
ATOM 1156 N N . LYS A 1 148 ? -10.415 3.298 17.360 1.00 57.97 148 LYS A N 1
ATOM 1157 C CA . LYS A 1 148 ? -11.404 2.632 18.214 1.00 57.97 148 LYS A CA 1
ATOM 1158 C C . LYS A 1 148 ? -10.817 1.381 18.889 1.00 57.97 148 LYS A C 1
ATOM 1160 O O . LYS A 1 148 ? -11.170 1.105 20.033 1.00 57.97 148 LYS A O 1
ATOM 1165 N N . ALA A 1 149 ? -9.904 0.661 18.234 1.00 54.12 149 ALA A N 1
ATOM 1166 C CA . ALA A 1 149 ? -9.235 -0.538 18.745 1.00 54.12 149 ALA A CA 1
ATOM 1167 C C . ALA A 1 149 ? -8.057 -0.259 19.686 1.00 54.12 149 ALA A C 1
ATOM 1169 O O . ALA A 1 149 ? -7.749 -1.109 20.512 1.00 54.12 149 ALA A O 1
ATOM 1170 N N . GLU A 1 150 ? -7.452 0.927 19.682 1.00 55.91 150 GLU A N 1
ATOM 1171 C CA . GLU A 1 150 ? -6.510 1.328 20.736 1.00 55.91 150 GLU A CA 1
ATOM 1172 C C . GLU A 1 150 ? -7.204 1.306 22.107 1.00 55.91 150 GLU A C 1
ATOM 1174 O O . GLU A 1 150 ? -6.596 0.931 23.108 1.00 55.91 150 GLU A O 1
ATOM 1179 N N . ASN A 1 151 ? -8.514 1.577 22.133 1.00 56.16 151 ASN A N 1
ATOM 1180 C CA . ASN A 1 151 ? -9.370 1.406 23.306 1.00 56.16 151 ASN A CA 1
ATOM 1181 C C . ASN A 1 151 ? -10.102 0.047 23.362 1.00 56.16 151 ASN A C 1
ATOM 1183 O O . ASN A 1 151 ? -10.811 -0.217 24.335 1.00 56.16 151 ASN A O 1
ATOM 1187 N N . MET A 1 152 ? -9.951 -0.835 22.364 1.00 52.22 152 MET A N 1
ATOM 1188 C CA . MET A 1 152 ? -10.607 -2.150 22.315 1.00 52.22 152 MET A CA 1
ATOM 1189 C C . MET A 1 152 ? -9.614 -3.278 22.020 1.00 52.22 152 MET A C 1
ATOM 1191 O O . MET A 1 152 ? -9.159 -3.478 20.898 1.00 52.22 152 MET A O 1
ATOM 1195 N N . LYS A 1 153 ? -9.342 -4.110 23.029 1.00 56.78 153 LYS A N 1
ATOM 1196 C CA . LYS A 1 153 ? -8.595 -5.356 22.833 1.00 56.78 153 LYS A CA 1
ATOM 1197 C C . LYS A 1 153 ? -9.426 -6.350 22.020 1.00 56.78 153 LYS A C 1
ATOM 1199 O O . LYS A 1 153 ? -10.534 -6.704 22.419 1.00 56.78 153 LYS A O 1
ATOM 1204 N N . LEU A 1 154 ? -8.854 -6.841 20.920 1.00 51.78 154 LEU A N 1
ATOM 1205 C CA . LEU A 1 154 ? -9.352 -8.010 20.196 1.00 51.78 154 LEU A CA 1
ATOM 1206 C C . LEU A 1 154 ? -9.298 -9.226 21.125 1.00 51.78 154 LEU A C 1
ATOM 1208 O O . LEU A 1 154 ? -8.223 -9.712 21.471 1.00 51.78 154 LEU A O 1
ATOM 1212 N N . ILE A 1 155 ? -10.473 -9.693 21.539 1.00 63.12 155 ILE A N 1
ATOM 1213 C CA . ILE A 1 155 ? -10.650 -10.926 22.303 1.00 63.12 155 ILE A CA 1
ATOM 1214 C C . ILE A 1 155 ? -11.374 -11.964 21.432 1.00 63.12 155 ILE A C 1
ATOM 1216 O O . ILE A 1 155 ? -12.264 -11.596 20.660 1.00 63.12 155 ILE A O 1
ATOM 1220 N N . PRO A 1 156 ? -11.012 -13.256 21.523 1.00 74.25 156 PRO A N 1
ATOM 1221 C CA . PRO A 1 156 ? -11.749 -14.341 20.881 1.00 74.25 156 PRO A CA 1
ATOM 1222 C C . PRO A 1 156 ? -13.248 -14.285 21.203 1.00 74.25 156 PRO A C 1
ATOM 1224 O O . PRO A 1 156 ? -13.625 -13.944 22.325 1.00 74.25 156 PRO A O 1
ATOM 1227 N N . LYS A 1 157 ? -14.111 -14.657 20.243 1.00 72.44 157 LYS A N 1
ATOM 1228 C CA . LYS A 1 157 ? -15.580 -14.630 20.421 1.00 72.44 157 LYS A CA 1
ATOM 1229 C C . LYS A 1 157 ? -16.038 -15.393 21.667 1.00 72.44 157 LYS A C 1
ATOM 1231 O O . LYS A 1 157 ? -16.892 -14.904 22.392 1.00 72.44 157 LYS A O 1
ATOM 1236 N N . GLU A 1 158 ? -15.404 -16.522 21.959 1.00 73.25 158 GLU A N 1
ATOM 1237 C CA . GLU A 1 158 ? -15.659 -17.323 23.162 1.00 73.25 158 GLU A CA 1
ATOM 1238 C C . GLU A 1 158 ? -15.398 -16.530 24.454 1.00 73.25 158 GLU A C 1
ATOM 1240 O O . GLU A 1 158 ? -16.193 -16.562 25.389 1.00 73.25 158 GLU A O 1
ATOM 1245 N N . GLN A 1 159 ? -14.312 -15.750 24.496 1.00 72.50 159 GLN A N 1
ATOM 1246 C CA . GLN A 1 159 ? -13.992 -14.894 25.641 1.00 72.50 159 GLN A CA 1
ATOM 1247 C C . GLN A 1 159 ? -14.947 -13.704 25.741 1.00 72.50 159 GLN A C 1
ATOM 1249 O O . GLN A 1 159 ? -15.288 -13.287 26.845 1.00 72.50 159 GLN A O 1
ATOM 1254 N N . TYR A 1 160 ? -15.401 -13.165 24.607 1.00 74.94 160 TYR A N 1
ATOM 1255 C CA . TYR A 1 160 ? -16.421 -12.120 24.588 1.00 74.94 160 TYR A CA 1
ATOM 1256 C C . TYR A 1 160 ? -17.751 -12.629 25.147 1.00 74.94 160 TYR A C 1
ATOM 1258 O O . TYR A 1 160 ? -18.361 -11.953 25.971 1.00 74.94 160 TYR A O 1
ATOM 1266 N N . GLU A 1 161 ? -18.181 -13.828 24.753 1.00 77.19 161 GLU A N 1
ATOM 1267 C CA . GLU A 1 161 ? -19.388 -14.459 25.288 1.00 77.19 161 GLU A CA 1
ATOM 1268 C C . GLU A 1 161 ? -19.256 -14.745 26.784 1.00 77.19 161 GLU A C 1
ATOM 1270 O O . GLU A 1 161 ? -20.179 -14.439 27.534 1.00 77.19 161 GLU A O 1
ATOM 1275 N N . LEU A 1 162 ? -18.094 -15.219 27.241 1.00 77.50 162 LEU A N 1
ATOM 1276 C CA . LEU A 1 162 ? -17.825 -15.438 28.662 1.00 77.50 162 LEU A CA 1
ATOM 1277 C C . LEU A 1 162 ? -17.851 -14.127 29.467 1.00 77.50 162 LEU A C 1
ATOM 1279 O O . LEU A 1 162 ? -18.468 -14.063 30.529 1.00 77.50 162 LEU A O 1
ATOM 1283 N N . LEU A 1 163 ? -17.213 -13.063 28.971 1.00 78.56 163 LEU A N 1
ATOM 1284 C CA . LEU A 1 163 ? -17.202 -11.744 29.616 1.00 78.56 163 LEU A CA 1
ATOM 1285 C C . LEU A 1 163 ? -18.590 -11.111 29.624 1.00 78.56 163 LEU A C 1
ATOM 1287 O O . LEU A 1 163 ? -18.992 -10.513 30.621 1.00 78.56 163 LEU A O 1
ATOM 1291 N N . ARG A 1 164 ? -19.336 -11.266 28.530 1.00 79.19 164 ARG A N 1
ATOM 1292 C CA . ARG A 1 164 ? -20.719 -10.812 28.428 1.00 79.19 164 ARG A CA 1
ATOM 1293 C C . ARG A 1 164 ? -21.617 -11.581 29.390 1.00 79.19 164 ARG A C 1
ATOM 1295 O O . ARG A 1 164 ? -22.377 -10.949 30.110 1.00 79.19 164 ARG A O 1
ATOM 1302 N N . ALA A 1 165 ? -21.481 -12.902 29.469 1.00 77.94 165 ALA A N 1
ATOM 1303 C CA . ALA A 1 165 ? -22.208 -13.729 30.426 1.00 77.94 165 ALA A CA 1
ATOM 1304 C C . ALA A 1 165 ? -21.855 -13.353 31.872 1.00 77.94 165 ALA A C 1
ATOM 1306 O O . ALA A 1 165 ? -22.748 -13.173 32.689 1.00 77.94 165 ALA A O 1
ATOM 1307 N N . THR A 1 166 ? -20.574 -13.126 32.170 1.00 79.88 166 THR A N 1
ATOM 1308 C CA . THR A 1 166 ? -20.122 -12.686 33.501 1.00 79.88 166 THR A CA 1
ATOM 1309 C C . THR A 1 166 ? -20.656 -11.294 33.857 1.00 79.88 166 THR A C 1
ATOM 1311 O O . THR A 1 166 ? -20.935 -11.025 35.019 1.00 79.88 166 THR A O 1
ATOM 1314 N N . ARG A 1 167 ? -20.811 -10.396 32.876 1.00 77.69 167 ARG A N 1
ATOM 1315 C CA . ARG A 1 167 ? -21.347 -9.043 33.087 1.00 77.69 167 ARG A CA 1
ATOM 1316 C C . ARG A 1 167 ? -22.867 -9.032 33.245 1.00 77.69 167 ARG A C 1
ATOM 1318 O O . ARG A 1 167 ? -23.374 -8.351 34.128 1.00 77.69 167 ARG A O 1
ATOM 1325 N N . ASP A 1 168 ? -23.572 -9.732 32.362 1.00 80.81 168 ASP A N 1
ATOM 1326 C CA . ASP A 1 168 ? -25.033 -9.687 32.270 1.00 80.81 168 ASP A CA 1
ATOM 1327 C C . ASP A 1 168 ? -25.687 -10.650 33.290 1.00 80.81 168 ASP A C 1
ATOM 1329 O O . ASP A 1 168 ? -26.779 -10.375 33.781 1.00 80.81 168 ASP A O 1
ATOM 1333 N N . ALA A 1 169 ? -25.011 -11.748 33.650 1.00 75.88 169 ALA A N 1
ATOM 1334 C CA . ALA A 1 169 ? -25.459 -12.736 34.634 1.00 75.88 169 ALA A CA 1
ATOM 1335 C C . ALA A 1 169 ? -24.274 -13.294 35.459 1.00 75.88 169 ALA A C 1
ATOM 1337 O O . ALA A 1 169 ? -23.919 -14.470 35.324 1.00 75.88 169 ALA A O 1
ATOM 1338 N N . PRO A 1 170 ? -23.634 -12.469 36.313 1.00 80.75 170 PRO A N 1
ATOM 1339 C CA . PRO A 1 170 ? -22.552 -12.935 37.174 1.00 80.75 170 PRO A CA 1
ATOM 1340 C C . PRO A 1 170 ? -23.035 -14.063 38.091 1.00 80.75 170 PRO A C 1
ATOM 1342 O O . PRO A 1 170 ? -24.099 -13.974 38.706 1.00 80.75 170 PRO A O 1
ATOM 1345 N N . SER A 1 171 ? -22.237 -15.123 38.213 1.00 78.62 171 SER A N 1
ATOM 1346 C CA . SER A 1 171 ? -22.535 -16.209 39.147 1.00 78.62 171 SER A CA 1
ATOM 1347 C C . SER A 1 171 ? -22.440 -15.721 40.597 1.00 78.62 171 SER A C 1
ATOM 1349 O O . SER A 1 171 ? -21.630 -14.849 40.920 1.00 78.62 171 SER A O 1
ATOM 1351 N N . LEU A 1 172 ? -23.232 -16.308 41.500 1.00 77.81 172 LEU A N 1
ATOM 1352 C CA . LEU A 1 172 ? -23.196 -15.965 42.930 1.00 77.81 172 LEU A CA 1
ATOM 1353 C C . LEU A 1 172 ? -21.787 -16.118 43.525 1.00 77.81 172 LEU A C 1
ATOM 1355 O O . LEU A 1 172 ? -21.371 -15.273 44.310 1.00 77.81 172 LEU A O 1
ATOM 1359 N N . GLU A 1 173 ? -21.031 -17.134 43.095 1.00 79.50 173 GLU A N 1
ATOM 1360 C CA . GLU A 1 173 ? -19.630 -17.347 43.493 1.00 79.50 173 GLU A CA 1
ATOM 1361 C C . GLU A 1 173 ? -18.685 -16.230 43.029 1.00 79.50 173 GLU A C 1
ATOM 1363 O O . GLU A 1 173 ? -17.732 -15.872 43.725 1.00 79.50 173 GLU A O 1
ATOM 1368 N N . PHE A 1 174 ? -18.931 -15.667 41.844 1.00 82.06 174 PHE A N 1
ATOM 1369 C CA . PHE A 1 174 ? -18.154 -14.543 41.334 1.00 82.06 174 PHE A CA 1
ATOM 1370 C C . PHE A 1 174 ? -18.454 -13.268 42.130 1.00 82.06 174 PHE A C 1
ATOM 1372 O O . PHE A 1 174 ? -17.534 -12.535 42.501 1.00 82.06 174 PHE A O 1
ATOM 1379 N N . ILE A 1 175 ? -19.731 -13.029 42.449 1.00 81.31 175 ILE A N 1
ATOM 1380 C CA . ILE A 1 175 ? -20.162 -11.874 43.246 1.00 81.31 175 ILE A CA 1
ATOM 1381 C C . ILE A 1 175 ? -19.619 -11.976 44.677 1.00 81.31 175 ILE A C 1
ATOM 1383 O O . ILE A 1 175 ? -19.097 -10.987 45.185 1.00 81.31 175 ILE A O 1
ATOM 1387 N N . THR A 1 176 ? -19.678 -13.148 45.322 1.00 83.12 176 THR A N 1
ATOM 1388 C CA . THR A 1 176 ? -19.141 -13.344 46.682 1.00 83.12 176 THR A CA 1
ATOM 1389 C C . THR A 1 176 ? -17.632 -13.140 46.734 1.00 83.12 176 THR A C 1
ATOM 1391 O O . THR A 1 176 ? -17.160 -12.406 47.601 1.00 83.12 176 THR A O 1
ATOM 1394 N N . ASN A 1 177 ? -16.875 -13.691 45.779 1.00 83.62 177 ASN A N 1
ATOM 1395 C CA . ASN A 1 177 ? -15.431 -13.455 45.686 1.00 83.62 177 ASN A CA 1
ATOM 1396 C C . ASN A 1 177 ? -15.097 -11.973 45.488 1.00 83.62 177 ASN A C 1
ATOM 1398 O O . ASN A 1 177 ? -14.199 -11.441 46.145 1.00 83.62 177 ASN A O 1
ATOM 1402 N N . LYS A 1 178 ? -15.811 -11.280 44.592 1.00 83.56 178 LYS A N 1
ATOM 1403 C CA . LYS A 1 178 ? -15.574 -9.850 44.365 1.00 83.56 178 LYS A CA 1
ATOM 1404 C C . LYS A 1 178 ? -15.970 -8.998 45.564 1.00 83.56 178 LYS A C 1
ATOM 1406 O O . LYS A 1 178 ? -15.224 -8.091 45.917 1.00 83.56 178 LYS A O 1
ATOM 1411 N N . ALA A 1 179 ? -17.081 -9.307 46.222 1.00 84.81 179 ALA A N 1
ATOM 1412 C CA . ALA A 1 179 ? -17.486 -8.630 47.445 1.00 84.81 179 ALA A CA 1
ATOM 1413 C C . ALA A 1 179 ? -16.432 -8.799 48.550 1.00 84.81 179 ALA A C 1
ATOM 1415 O O . ALA A 1 179 ? -16.023 -7.803 49.141 1.00 84.81 179 ALA A O 1
ATOM 1416 N N . GLN A 1 180 ? -15.904 -10.014 48.750 1.00 85.25 180 GLN A N 1
ATOM 1417 C CA . GLN A 1 180 ? -14.840 -10.277 49.726 1.00 85.25 180 GLN A CA 1
ATOM 1418 C C . GLN A 1 180 ? -13.572 -9.459 49.450 1.00 85.25 180 GLN A C 1
ATOM 1420 O O . GLN A 1 180 ? -12.985 -8.920 50.387 1.00 85.25 180 GLN A O 1
ATOM 1425 N N . GLN A 1 181 ? -13.179 -9.294 48.180 1.00 86.44 181 GLN A N 1
ATOM 1426 C CA . GLN A 1 181 ? -12.045 -8.431 47.804 1.00 86.44 181 GLN A CA 1
ATOM 1427 C C . GLN A 1 181 ? -12.247 -6.966 48.216 1.00 86.44 181 GLN A C 1
ATOM 1429 O O . GLN A 1 181 ? -11.273 -6.262 48.472 1.00 86.44 181 GLN A O 1
ATOM 1434 N N . HIS A 1 182 ? -13.497 -6.512 48.292 1.00 81.81 182 HIS A N 1
ATOM 1435 C CA . HIS A 1 182 ? -13.867 -5.165 48.721 1.00 81.81 182 HIS A CA 1
ATOM 1436 C C . HIS A 1 182 ? -14.298 -5.097 50.198 1.00 81.81 182 HIS A C 1
ATOM 1438 O O . HIS A 1 182 ? -14.858 -4.087 50.615 1.00 81.81 182 HIS A O 1
ATOM 1444 N N . ALA A 1 183 ? -14.037 -6.145 50.992 1.00 79.94 183 ALA A N 1
ATOM 1445 C CA . ALA A 1 183 ? -14.476 -6.278 52.386 1.00 79.94 183 ALA A CA 1
ATOM 1446 C C . ALA A 1 183 ? -16.008 -6.197 52.584 1.00 79.94 183 ALA A C 1
ATOM 1448 O O . ALA A 1 183 ? -16.492 -5.869 53.667 1.00 79.94 183 ALA A O 1
ATOM 1449 N N . CYS A 1 184 ? -16.781 -6.524 51.548 1.00 77.62 184 CYS A N 1
ATOM 1450 C CA . CYS A 1 184 ? -18.233 -6.646 51.596 1.00 77.62 184 CYS A CA 1
ATOM 1451 C C . CYS A 1 184 ? -18.647 -8.120 51.721 1.00 77.62 184 CYS A C 1
ATOM 1453 O O . CYS A 1 184 ? -18.019 -9.013 51.150 1.00 77.62 184 CYS A O 1
ATOM 1455 N N . VAL A 1 185 ? -19.749 -8.380 52.425 1.00 80.19 185 VAL A N 1
ATOM 1456 C CA . VAL A 1 185 ? -20.358 -9.714 52.521 1.00 80.19 185 VAL A CA 1
ATOM 1457 C C . VAL A 1 185 ? -21.651 -9.706 51.717 1.00 80.19 185 VAL A C 1
ATOM 1459 O O . VAL A 1 185 ? -22.513 -8.856 51.935 1.00 80.19 185 VAL A O 1
ATOM 1462 N N . VAL A 1 186 ? -21.783 -10.639 50.774 1.00 79.38 186 VAL A N 1
ATOM 1463 C CA . VAL A 1 186 ? -23.043 -10.847 50.049 1.00 79.38 186 VAL A CA 1
ATOM 1464 C C . VAL A 1 186 ? -23.987 -11.589 50.980 1.00 79.38 186 VAL A C 1
ATOM 1466 O O . VAL A 1 186 ? -23.685 -12.699 51.412 1.00 79.38 186 VAL A O 1
ATOM 1469 N N . VAL A 1 187 ? -25.118 -10.967 51.289 1.00 79.00 187 VAL A N 1
ATOM 1470 C CA . VAL A 1 187 ? -26.183 -11.564 52.094 1.00 79.00 187 VAL A CA 1
ATOM 1471 C C . VAL A 1 187 ? -27.409 -11.689 51.205 1.00 79.00 187 VAL A C 1
ATOM 1473 O O . VAL A 1 187 ? -27.734 -10.771 50.450 1.00 79.00 187 VAL A O 1
ATOM 1476 N N . GLU A 1 188 ? -28.073 -12.838 51.266 1.00 81.88 188 GLU A N 1
ATOM 1477 C CA . GLU A 1 188 ? -29.349 -13.033 50.588 1.00 81.88 188 GLU A CA 1
ATOM 1478 C C . GLU A 1 188 ? -30.372 -12.021 51.115 1.00 81.88 188 GLU A C 1
ATOM 1480 O O . GLU A 1 188 ? -30.415 -11.743 52.315 1.00 81.88 188 GLU A O 1
ATOM 1485 N N . ARG A 1 189 ? -31.183 -11.445 50.220 1.00 81.69 189 ARG A N 1
ATOM 1486 C CA . ARG A 1 189 ? -32.104 -10.355 50.573 1.00 81.69 189 ARG A CA 1
ATOM 1487 C C . ARG A 1 189 ? -32.997 -10.728 51.758 1.00 81.69 189 ARG A C 1
ATOM 1489 O O . ARG A 1 189 ? -33.149 -9.911 52.658 1.00 81.69 189 ARG A O 1
ATOM 1496 N N . ASP A 1 190 ? -33.523 -11.946 51.788 1.00 79.69 190 ASP A N 1
ATOM 1497 C CA . ASP A 1 190 ? -34.444 -12.387 52.839 1.00 79.69 190 ASP A CA 1
ATOM 1498 C C . ASP A 1 190 ? -33.739 -12.523 54.195 1.00 79.69 190 ASP A C 1
ATOM 1500 O O . ASP A 1 190 ? -34.270 -12.101 55.221 1.00 79.69 190 ASP A O 1
ATOM 1504 N N . ALA A 1 191 ? -32.499 -13.020 54.201 1.00 78.06 191 ALA A N 1
ATOM 1505 C CA . ALA A 1 191 ? -31.672 -13.076 55.403 1.00 78.06 191 ALA A CA 1
ATOM 1506 C C . ALA A 1 191 ? -31.274 -11.673 55.890 1.00 78.06 191 ALA A C 1
ATOM 1508 O O . ALA A 1 191 ? -31.233 -11.431 57.095 1.00 78.06 191 ALA A O 1
ATOM 1509 N N . TYR A 1 192 ? -31.013 -10.734 54.973 1.00 78.44 192 TYR A N 1
ATOM 1510 C CA . TYR A 1 192 ? -30.752 -9.339 55.326 1.00 78.44 192 TYR A CA 1
ATOM 1511 C C . TYR A 1 192 ? -31.992 -8.669 55.922 1.00 78.44 192 TYR A C 1
ATOM 1513 O O . TYR A 1 192 ? -31.872 -8.009 56.947 1.00 78.44 192 TYR A O 1
ATOM 1521 N N . VAL A 1 193 ? -33.177 -8.879 55.341 1.00 79.94 193 VAL A N 1
ATOM 1522 C CA . VAL A 1 193 ? -34.441 -8.359 55.888 1.00 79.94 193 VAL A CA 1
ATOM 1523 C C . VAL A 1 193 ? -34.687 -8.920 57.285 1.00 79.94 193 VAL A C 1
ATOM 1525 O O . VAL A 1 193 ? -34.917 -8.142 58.198 1.00 79.94 193 VAL A O 1
ATOM 1528 N N . GLN A 1 194 ? -34.523 -10.228 57.498 1.00 78.31 194 GLN A N 1
ATOM 1529 C CA . GLN A 1 194 ? -34.650 -10.827 58.833 1.00 78.31 194 GLN A CA 1
ATOM 1530 C C . GLN A 1 194 ? -33.619 -10.280 59.830 1.00 78.31 194 GLN A C 1
ATOM 1532 O O . GLN A 1 194 ? -33.922 -10.112 61.011 1.00 78.31 194 GLN A O 1
ATOM 1537 N N . LEU A 1 195 ? -32.392 -10.003 59.378 1.00 78.69 195 LEU A N 1
ATOM 1538 C CA . LEU A 1 195 ? -31.359 -9.395 60.213 1.00 78.69 195 LEU A CA 1
ATOM 1539 C C . LEU A 1 195 ? -31.749 -7.964 60.599 1.00 78.69 195 LEU A C 1
ATOM 1541 O O . LEU A 1 195 ? -31.696 -7.623 61.776 1.00 78.69 195 LEU A O 1
ATOM 1545 N N . VAL A 1 196 ? -32.171 -7.153 59.627 1.00 77.75 196 VAL A N 1
ATOM 1546 C CA . VAL A 1 196 ? -32.633 -5.777 59.848 1.00 77.75 196 VAL A CA 1
ATOM 1547 C C . VAL A 1 196 ? -33.853 -5.766 60.760 1.00 77.75 196 VAL A C 1
ATOM 1549 O O . VAL A 1 196 ? -33.824 -5.068 61.762 1.00 77.75 196 VAL A O 1
ATOM 1552 N N . GLU A 1 197 ? -34.864 -6.598 60.515 1.00 76.69 197 GLU A N 1
ATOM 1553 C CA . GLU A 1 197 ? -36.041 -6.725 61.383 1.00 76.69 197 GLU A CA 1
ATOM 1554 C C . GLU A 1 197 ? -35.653 -7.106 62.816 1.00 76.69 197 GLU A C 1
ATOM 1556 O O . GLU A 1 197 ? -36.163 -6.530 63.774 1.00 76.69 197 GLU A O 1
ATOM 1561 N N . ARG A 1 198 ? -34.691 -8.021 62.988 1.00 72.94 198 ARG A N 1
ATOM 1562 C CA . ARG A 1 198 ? -34.192 -8.424 64.310 1.00 72.94 198 ARG A CA 1
ATOM 1563 C C . ARG A 1 198 ? -33.442 -7.305 65.042 1.00 72.94 198 ARG A C 1
ATOM 1565 O O . ARG A 1 198 ? -33.434 -7.307 66.272 1.00 72.94 198 ARG A O 1
ATOM 1572 N N . TYR A 1 199 ? -32.797 -6.388 64.319 1.00 68.88 199 TYR A N 1
ATOM 1573 C CA . TYR A 1 199 ? -32.081 -5.245 64.898 1.00 68.88 199 TYR A CA 1
ATOM 1574 C C . TYR A 1 199 ? -32.960 -3.999 65.077 1.00 68.88 199 TYR A C 1
ATOM 1576 O O . TYR A 1 199 ? -32.782 -3.288 66.063 1.00 68.88 199 TYR A O 1
ATOM 1584 N N . GLU A 1 200 ? -33.893 -3.727 64.164 1.00 74.31 200 GLU A N 1
ATOM 1585 C CA . GLU A 1 200 ? -34.817 -2.586 64.230 1.00 74.31 200 GLU A CA 1
ATOM 1586 C C . GLU A 1 200 ? -35.969 -2.839 65.211 1.00 74.31 200 GLU A C 1
ATOM 1588 O O . GLU A 1 200 ? -36.420 -1.913 65.887 1.00 74.31 200 GLU A O 1
ATOM 1593 N N . LEU A 1 201 ? -36.411 -4.094 65.347 1.00 67.12 201 LEU A N 1
ATOM 1594 C CA . LEU A 1 201 ? -37.439 -4.533 66.293 1.00 67.12 201 LEU A CA 1
ATOM 1595 C C . LEU A 1 201 ? -36.907 -5.698 67.144 1.00 67.12 201 LEU A C 1
ATOM 1597 O O . LEU A 1 201 ? -37.376 -6.835 67.021 1.00 67.12 201 LEU A O 1
ATOM 1601 N N . PRO A 1 202 ? -35.921 -5.448 68.026 1.00 70.19 202 PRO A N 1
ATOM 1602 C CA . PRO A 1 202 ? -35.378 -6.500 68.863 1.00 70.19 202 PRO A CA 1
ATOM 1603 C C . PRO A 1 202 ? -36.470 -6.997 69.814 1.00 70.19 202 PRO A C 1
ATOM 1605 O O . PRO A 1 202 ? -37.046 -6.243 70.603 1.00 70.19 202 PRO A O 1
ATOM 1608 N N . THR A 1 203 ? -36.773 -8.290 69.734 1.00 71.38 203 THR A N 1
ATOM 1609 C CA . THR A 1 203 ? -37.702 -8.940 70.658 1.00 71.38 203 THR A CA 1
ATOM 1610 C C . THR A 1 203 ? -37.177 -8.841 72.089 1.00 71.38 203 THR A C 1
ATOM 1612 O O . THR A 1 203 ? -35.967 -8.857 72.323 1.00 71.38 203 THR A O 1
ATOM 1615 N N . ARG A 1 204 ? -38.091 -8.754 73.065 1.00 69.12 204 ARG A N 1
ATOM 1616 C CA . ARG A 1 204 ? -37.753 -8.621 74.495 1.00 69.12 204 ARG A CA 1
ATOM 1617 C C . ARG A 1 204 ? -36.729 -9.667 74.944 1.00 69.12 204 ARG A C 1
ATOM 1619 O O . ARG A 1 204 ? -35.738 -9.317 75.574 1.00 69.12 204 ARG A O 1
ATOM 1626 N N . ASP A 1 205 ? -36.905 -10.912 74.512 1.00 72.00 205 ASP A N 1
ATOM 1627 C CA . ASP A 1 205 ? -35.997 -12.020 74.823 1.00 72.00 205 ASP A CA 1
ATOM 1628 C C . ASP A 1 205 ? -34.579 -11.805 74.271 1.00 72.00 205 ASP A C 1
ATOM 1630 O O . ASP A 1 205 ? -33.590 -12.119 74.938 1.00 72.00 205 ASP A O 1
ATOM 1634 N N . LEU A 1 206 ? -34.457 -11.223 73.071 1.00 72.75 206 LEU A N 1
ATOM 1635 C CA . LEU A 1 206 ? -33.166 -10.907 72.467 1.00 72.75 206 LEU A CA 1
ATOM 1636 C C . LEU A 1 206 ? -32.440 -9.838 73.285 1.00 72.75 206 LEU A C 1
ATOM 1638 O O . LEU A 1 206 ? -31.272 -10.022 73.616 1.00 72.75 206 LEU A O 1
ATOM 1642 N N . VAL A 1 207 ? -33.137 -8.763 73.658 1.00 73.56 207 VAL A N 1
ATOM 1643 C CA . VAL A 1 207 ? -32.568 -7.680 74.473 1.00 73.56 207 VAL A CA 1
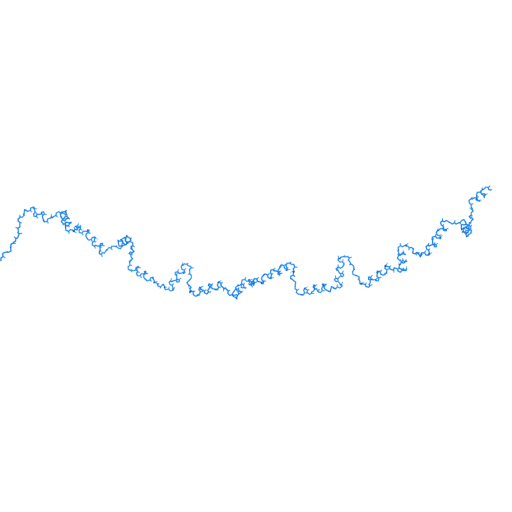ATOM 1644 C C . VAL A 1 207 ? -32.135 -8.207 75.840 1.00 73.56 207 VAL A C 1
ATOM 1646 O O . VAL A 1 207 ? -31.017 -7.930 76.267 1.00 73.56 207 VAL A O 1
ATOM 1649 N N . THR A 1 208 ? -32.965 -9.025 76.495 1.00 75.50 208 THR A N 1
ATOM 1650 C CA . THR A 1 208 ? -32.642 -9.630 77.795 1.00 75.50 208 THR A CA 1
ATOM 1651 C C . THR A 1 208 ? -31.442 -10.568 77.710 1.00 75.50 208 THR A C 1
ATOM 1653 O O . THR A 1 208 ? -30.554 -10.495 78.556 1.00 75.50 208 THR A O 1
ATOM 1656 N N . SER A 1 209 ? -31.361 -11.409 76.675 1.00 75.44 209 SER A N 1
ATOM 1657 C CA . SER A 1 209 ? -30.223 -12.320 76.488 1.00 75.44 209 SER A CA 1
ATOM 1658 C C . SER A 1 209 ? -28.914 -11.586 76.179 1.00 75.44 209 SER A C 1
ATOM 1660 O O . SER A 1 209 ? -27.866 -11.943 76.716 1.00 75.44 209 SER A O 1
ATOM 1662 N N . LEU A 1 210 ? -28.967 -10.534 75.357 1.00 79.12 210 LEU A N 1
ATOM 1663 C CA . LEU A 1 210 ? -27.792 -9.772 74.940 1.00 79.12 210 LEU A CA 1
ATOM 1664 C C . LEU A 1 210 ? -27.276 -8.887 76.079 1.00 79.12 210 LEU A C 1
ATOM 1666 O O . LEU A 1 210 ? -26.076 -8.842 76.334 1.00 79.12 210 LEU A O 1
ATOM 1670 N N . ALA A 1 211 ? -28.182 -8.268 76.834 1.00 78.81 211 ALA A N 1
ATOM 1671 C CA . ALA A 1 211 ? -27.848 -7.563 78.062 1.00 78.81 211 ALA A CA 1
ATOM 1672 C C . ALA A 1 211 ? -27.246 -8.508 79.110 1.00 78.81 211 ALA A C 1
ATOM 1674 O O . ALA A 1 211 ? -26.186 -8.197 79.648 1.00 78.81 211 ALA A O 1
ATOM 1675 N N . ALA A 1 212 ? -27.834 -9.691 79.332 1.00 77.62 212 ALA A N 1
ATOM 1676 C CA . ALA A 1 212 ? -27.281 -10.683 80.254 1.00 77.62 212 ALA A CA 1
ATOM 1677 C C . ALA A 1 212 ? -25.868 -11.132 79.840 1.00 77.62 212 ALA A C 1
ATOM 1679 O O . ALA A 1 212 ? -24.982 -11.224 80.688 1.00 77.62 212 ALA A O 1
ATOM 1680 N N . ALA A 1 213 ? -25.628 -11.337 78.540 1.00 78.19 213 ALA A N 1
ATOM 1681 C CA . ALA A 1 213 ? -24.302 -11.656 78.005 1.00 78.19 213 ALA A CA 1
ATOM 1682 C C . ALA A 1 213 ? -23.278 -10.524 78.222 1.00 78.19 213 ALA A C 1
ATOM 1684 O O . ALA A 1 213 ? -22.087 -10.789 78.372 1.00 78.19 213 ALA A O 1
ATOM 1685 N N . MET A 1 214 ? -23.736 -9.272 78.274 1.00 76.88 214 MET A N 1
ATOM 1686 C CA . MET A 1 214 ? -22.921 -8.091 78.577 1.00 76.88 214 MET A CA 1
ATOM 1687 C C . MET A 1 214 ? -22.883 -7.744 80.080 1.00 76.88 214 MET A C 1
ATOM 1689 O O . MET A 1 214 ? -22.286 -6.736 80.452 1.00 76.88 214 MET A O 1
ATOM 1693 N N . GLY A 1 215 ? -23.503 -8.551 80.953 1.00 74.44 215 GLY A N 1
ATOM 1694 C CA . GLY A 1 215 ? -23.570 -8.311 82.402 1.00 74.44 215 GLY A CA 1
ATOM 1695 C C . GLY A 1 215 ? -24.539 -7.198 82.831 1.00 74.44 215 GLY A C 1
ATOM 1696 O O . GLY A 1 215 ? -24.458 -6.708 83.955 1.00 74.44 215 GLY A O 1
ATOM 1697 N N . LEU A 1 216 ? -25.445 -6.786 81.945 1.00 74.00 216 LEU A N 1
ATOM 1698 C CA . LEU A 1 216 ? -26.477 -5.777 82.170 1.00 74.00 216 LEU A CA 1
ATOM 1699 C C . LEU A 1 216 ? -27.816 -6.461 82.495 1.00 74.00 216 LEU A C 1
ATOM 1701 O O . LEU A 1 216 ? -28.191 -7.450 81.868 1.00 74.00 216 LEU A O 1
ATOM 1705 N N . ALA A 1 217 ? -28.564 -5.918 83.456 1.00 69.75 217 ALA A N 1
ATOM 1706 C CA . ALA A 1 217 ? -29.918 -6.373 83.768 1.00 69.75 217 ALA A CA 1
ATOM 1707 C C . ALA A 1 217 ? -30.941 -5.499 83.030 1.00 69.75 217 ALA A C 1
ATOM 1709 O O . ALA A 1 217 ? -30.931 -4.276 83.171 1.00 69.75 217 ALA A O 1
ATOM 1710 N N . VAL A 1 218 ? -31.821 -6.121 82.243 1.00 69.12 218 VAL A N 1
ATOM 1711 C CA . VAL A 1 218 ? -32.928 -5.425 81.572 1.00 69.12 218 VAL A CA 1
ATOM 1712 C C . VAL A 1 218 ? -34.091 -5.338 82.543 1.00 69.12 218 VAL A C 1
ATOM 1714 O O . VAL A 1 218 ? -34.601 -6.362 82.990 1.00 69.12 218 VAL A O 1
ATOM 1717 N N . LEU A 1 219 ? -34.497 -4.115 82.864 1.00 69.56 219 LEU A N 1
ATOM 1718 C CA . LEU A 1 219 ? -35.673 -3.831 83.675 1.00 69.56 219 LEU A CA 1
ATOM 1719 C C . LEU A 1 219 ? -36.746 -3.233 82.772 1.00 69.56 219 LEU A C 1
ATOM 1721 O O . LEU A 1 219 ? -36.464 -2.347 81.962 1.00 69.56 219 LEU A O 1
ATOM 1725 N N . GLU A 1 220 ? -37.982 -3.706 82.910 1.00 73.81 220 GLU A N 1
ATOM 1726 C CA . GLU A 1 220 ? -39.110 -3.011 82.300 1.00 73.81 220 GLU A CA 1
ATOM 1727 C C . GLU A 1 220 ? -39.302 -1.648 82.977 1.00 73.81 220 GLU A C 1
ATOM 1729 O O . GLU A 1 220 ? -39.049 -1.505 84.171 1.00 73.81 220 GLU A O 1
ATOM 1734 N N . LEU A 1 221 ? -39.784 -0.644 82.239 1.00 70.56 221 LEU A N 1
ATOM 1735 C CA . LEU A 1 221 ? -39.979 0.716 82.767 1.00 70.56 221 LEU A CA 1
ATOM 1736 C C . LEU A 1 221 ? -40.818 0.737 84.059 1.00 70.56 221 LEU A C 1
ATOM 1738 O O . LEU A 1 221 ? -40.489 1.468 84.984 1.00 70.56 221 LEU A O 1
ATOM 1742 N N . ALA A 1 222 ? -41.834 -0.125 84.163 1.00 69.12 222 ALA A N 1
ATOM 1743 C CA . ALA A 1 222 ? -42.639 -0.264 85.379 1.00 69.12 222 ALA A CA 1
ATOM 1744 C C . ALA A 1 222 ? -41.831 -0.796 86.581 1.00 69.12 222 ALA A C 1
ATOM 1746 O O . ALA A 1 222 ? -42.017 -0.352 87.709 1.00 69.12 222 ALA A O 1
ATOM 1747 N N . GLN A 1 223 ? -40.897 -1.717 86.337 1.00 69.19 223 GLN A N 1
ATOM 1748 C CA . GLN A 1 223 ? -40.022 -2.287 87.366 1.00 69.19 223 GLN A CA 1
ATOM 1749 C C . GLN A 1 223 ? -38.861 -1.355 87.719 1.00 69.19 223 GLN A C 1
ATOM 1751 O O . GLN A 1 223 ? -38.307 -1.448 88.811 1.00 69.19 223 GLN A O 1
ATOM 1756 N N . LEU A 1 224 ? -38.481 -0.455 86.809 1.00 70.00 224 LEU A N 1
ATOM 1757 C CA . LEU A 1 224 ? -37.472 0.564 87.062 1.00 70.00 224 LEU A CA 1
ATOM 1758 C C . LEU A 1 224 ? -37.960 1.560 88.122 1.00 70.00 224 LEU A C 1
ATOM 1760 O O . LEU A 1 224 ? -37.197 1.897 89.024 1.00 70.00 224 LEU A O 1
ATOM 1764 N N . ASP A 1 225 ? -39.230 1.968 88.064 1.00 70.50 225 ASP A N 1
ATOM 1765 C CA . ASP A 1 225 ? -39.833 2.837 89.081 1.00 70.50 225 ASP A CA 1
ATOM 1766 C C . ASP A 1 225 ? -39.891 2.144 90.448 1.00 70.50 225 ASP A C 1
ATOM 1768 O O . ASP A 1 225 ? -39.521 2.741 91.460 1.00 70.50 225 ASP A O 1
ATOM 1772 N N . GLU A 1 226 ? -40.269 0.863 90.491 1.00 73.44 226 GLU A N 1
ATOM 1773 C CA . GLU A 1 226 ? -40.225 0.057 91.718 1.00 73.44 226 GLU A CA 1
ATOM 1774 C C . GLU A 1 226 ? -38.795 -0.109 92.247 1.00 73.44 226 GLU A C 1
ATOM 1776 O O . GLU A 1 226 ? -38.559 0.021 93.448 1.00 73.44 226 GLU A O 1
ATOM 1781 N N . PHE A 1 227 ? -37.819 -0.337 91.366 1.00 72.38 227 PHE A N 1
ATOM 1782 C CA . PHE A 1 227 ? -36.410 -0.435 91.735 1.00 72.38 227 PHE A CA 1
ATOM 1783 C C . PHE A 1 227 ? -35.867 0.896 92.262 1.00 72.38 227 PHE A C 1
ATOM 1785 O O . PHE A 1 227 ? -35.148 0.910 93.260 1.00 72.38 227 PHE A O 1
ATOM 1792 N N . HIS A 1 228 ? -36.227 2.027 91.650 1.00 70.31 228 HIS A N 1
ATOM 1793 C CA . HIS A 1 228 ? -35.889 3.348 92.171 1.00 70.31 228 HIS A CA 1
ATOM 1794 C C . HIS A 1 228 ? -36.537 3.587 93.530 1.00 70.31 228 HIS A C 1
ATOM 1796 O O . HIS A 1 228 ? -35.850 4.050 94.436 1.00 70.31 228 HIS A O 1
ATOM 1802 N N . GLN A 1 229 ? -37.805 3.215 93.710 1.00 68.81 229 GLN A N 1
ATOM 1803 C CA . GLN A 1 229 ? -38.491 3.322 94.996 1.00 68.81 229 GLN A CA 1
ATOM 1804 C C . GLN A 1 229 ? -37.833 2.448 96.073 1.00 68.81 229 GLN A C 1
ATOM 1806 O O . GLN A 1 229 ? -37.586 2.924 97.181 1.00 68.81 229 GLN A O 1
ATOM 1811 N N . LEU A 1 230 ? -37.485 1.199 95.758 1.00 69.25 230 LEU A N 1
ATOM 1812 C CA . LEU A 1 230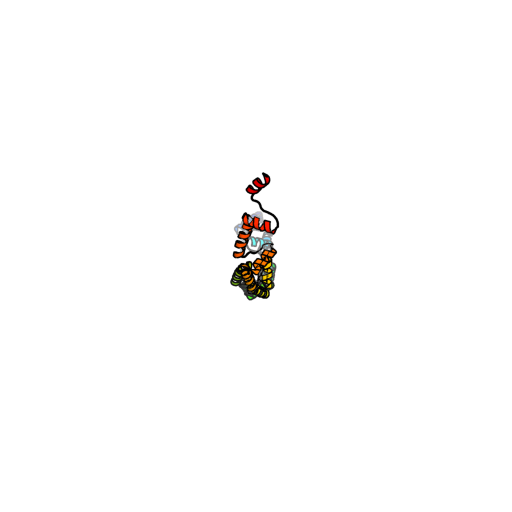 ? -36.734 0.308 96.647 1.00 69.25 230 LEU A CA 1
ATOM 1813 C C . LEU A 1 230 ? -35.366 0.895 96.987 1.00 69.25 230 LEU A C 1
ATOM 1815 O O . LEU A 1 230 ? -35.015 1.002 98.157 1.00 69.25 230 LEU A O 1
ATOM 1819 N N . ARG A 1 231 ? -34.632 1.383 95.984 1.00 70.81 231 ARG A N 1
ATOM 1820 C CA . ARG A 1 231 ? -33.333 2.022 96.188 1.00 70.81 231 ARG A CA 1
ATOM 1821 C C . ARG A 1 231 ? -33.447 3.294 97.024 1.00 70.81 231 ARG A C 1
ATOM 1823 O O . ARG A 1 231 ? -32.565 3.537 97.834 1.00 70.81 231 ARG A O 1
ATOM 1830 N N . THR A 1 232 ? -34.506 4.092 96.881 1.00 68.31 232 THR A N 1
ATOM 1831 C CA . THR A 1 232 ? -34.737 5.257 97.753 1.00 68.31 232 THR A CA 1
ATOM 1832 C C . THR A 1 232 ? -35.084 4.851 99.179 1.00 68.31 232 THR A C 1
ATOM 1834 O O . THR A 1 232 ? -34.602 5.488 100.109 1.00 68.31 232 THR A O 1
ATOM 1837 N N . LYS A 1 233 ? -35.848 3.768 99.363 1.00 68.44 233 LYS A N 1
ATOM 1838 C CA . LYS A 1 233 ? -36.174 3.221 100.686 1.00 68.44 233 LYS A CA 1
ATOM 1839 C C . LYS A 1 233 ? -34.953 2.617 101.376 1.00 68.44 233 LYS A C 1
ATOM 1841 O O . LYS A 1 233 ? -34.821 2.756 102.581 1.00 68.44 233 LYS A O 1
ATOM 1846 N N . ASP A 1 234 ? -34.049 1.985 100.634 1.00 65.31 234 ASP A N 1
ATOM 1847 C CA . ASP A 1 234 ? -32.811 1.438 101.194 1.00 65.31 234 ASP A CA 1
ATOM 1848 C C . ASP A 1 234 ? -31.712 2.506 101.362 1.00 65.31 234 ASP A C 1
ATOM 1850 O O . ASP A 1 234 ? -30.915 2.412 102.292 1.00 65.31 234 ASP A O 1
ATOM 1854 N N . ALA A 1 235 ? -31.662 3.537 100.507 1.00 65.94 235 ALA A N 1
ATOM 1855 C CA . ALA A 1 235 ? -30.692 4.634 100.617 1.00 65.94 235 ALA A CA 1
ATOM 1856 C C . ALA A 1 235 ? -31.088 5.696 101.655 1.00 65.94 235 ALA A C 1
ATOM 1858 O O . ALA A 1 235 ? -30.210 6.359 102.202 1.00 65.94 235 ALA A O 1
ATOM 1859 N N . ASN A 1 236 ? -32.386 5.873 101.913 1.00 64.75 236 ASN A N 1
ATOM 1860 C CA . ASN A 1 236 ? -32.907 6.791 102.922 1.00 64.75 236 ASN A CA 1
ATOM 1861 C C . ASN A 1 236 ? -34.103 6.157 103.661 1.00 64.75 236 ASN A C 1
ATOM 1863 O O . ASN A 1 236 ? -35.244 6.588 103.466 1.00 64.75 236 ASN A O 1
ATOM 1867 N N . PRO A 1 237 ? -33.868 5.098 104.459 1.00 68.31 237 PRO A N 1
ATOM 1868 C CA . PRO A 1 237 ? -34.938 4.432 105.188 1.00 68.31 237 PRO A CA 1
ATOM 1869 C C . PRO A 1 237 ? -35.541 5.394 106.213 1.00 68.31 237 PRO A C 1
ATOM 1871 O O . PRO A 1 237 ? -34.818 6.049 106.967 1.00 68.31 237 PRO A O 1
ATOM 1874 N N . ALA A 1 238 ? -36.872 5.489 106.240 1.00 67.88 238 ALA A N 1
ATOM 1875 C CA . ALA A 1 238 ? -37.562 6.239 107.281 1.00 67.88 238 ALA A CA 1
ATOM 1876 C C . ALA A 1 238 ? -37.243 5.617 108.651 1.00 67.88 238 ALA A C 1
ATOM 1878 O O . ALA A 1 238 ? -37.047 4.405 108.747 1.00 67.88 238 ALA A O 1
ATOM 1879 N N . ALA A 1 239 ? -37.200 6.426 109.714 1.00 64.56 239 ALA A N 1
ATOM 1880 C CA . ALA A 1 239 ? -36.876 5.947 111.062 1.00 64.56 239 ALA A CA 1
ATOM 1881 C C . ALA A 1 239 ? -37.751 4.747 111.487 1.00 64.56 239 ALA A C 1
ATOM 1883 O O . ALA A 1 239 ? -37.238 3.804 112.087 1.00 64.56 239 ALA A O 1
ATOM 1884 N N . ASP A 1 240 ? -39.018 4.737 111.063 1.00 65.00 240 ASP A N 1
ATOM 1885 C CA . ASP A 1 240 ? -39.983 3.655 111.297 1.00 65.00 240 ASP A CA 1
ATOM 1886 C C . ASP A 1 240 ? -39.638 2.345 110.558 1.00 65.00 240 ASP A C 1
ATOM 1888 O O . ASP A 1 240 ? -39.877 1.247 111.060 1.00 65.00 240 ASP A O 1
ATOM 1892 N N . ASP A 1 241 ? -39.031 2.426 109.370 1.00 66.38 241 ASP A N 1
ATOM 1893 C CA . ASP A 1 241 ? -38.599 1.243 108.617 1.00 66.38 241 ASP A CA 1
ATOM 1894 C C . ASP A 1 241 ? -37.326 0.628 109.225 1.00 66.38 241 ASP A C 1
ATOM 1896 O O . ASP A 1 241 ? -37.130 -0.593 109.180 1.00 66.38 241 ASP A O 1
ATOM 1900 N N . ILE A 1 242 ? -36.459 1.464 109.812 1.00 65.88 242 ILE A N 1
ATOM 1901 C CA . ILE A 1 242 ? -35.245 1.034 110.521 1.00 65.88 242 ILE A CA 1
ATOM 1902 C C . ILE A 1 242 ? -35.621 0.351 111.837 1.00 65.88 242 ILE A C 1
ATOM 1904 O O . ILE A 1 242 ? -35.081 -0.717 112.117 1.00 65.88 242 ILE A O 1
ATOM 1908 N N . THR A 1 243 ? -36.553 0.907 112.620 1.00 68.12 243 THR A N 1
ATOM 1909 C CA . THR A 1 243 ? -37.033 0.282 113.866 1.00 68.12 243 THR A CA 1
ATOM 1910 C C . THR A 1 243 ? -37.718 -1.053 113.582 1.00 68.12 243 THR A C 1
ATOM 1912 O O . THR A 1 243 ? -37.358 -2.054 114.197 1.00 68.12 243 THR A O 1
ATOM 1915 N N . ALA A 1 244 ? -38.583 -1.131 112.566 1.00 68.50 244 ALA A N 1
ATOM 1916 C CA . ALA A 1 244 ? -39.257 -2.374 112.186 1.00 68.50 244 ALA A CA 1
ATOM 1917 C C . ALA A 1 244 ? -38.300 -3.462 111.649 1.00 68.50 244 ALA A C 1
ATOM 1919 O O . ALA A 1 244 ? -38.487 -4.654 111.918 1.00 68.50 244 ALA A O 1
ATOM 1920 N N . LYS A 1 245 ? -37.263 -3.093 110.876 1.00 69.44 245 LYS A N 1
ATOM 1921 C CA . LYS A 1 245 ? -36.215 -4.043 110.446 1.00 69.44 245 LYS A CA 1
ATOM 1922 C C . LYS A 1 245 ? -35.305 -4.443 111.612 1.00 69.44 245 LYS A C 1
ATOM 1924 O O . LYS A 1 245 ? -34.931 -5.611 111.692 1.00 69.44 245 LYS A O 1
ATOM 1929 N N . ALA A 1 246 ? -34.974 -3.514 112.509 1.00 68.12 246 ALA A N 1
ATOM 1930 C CA . ALA A 1 246 ? -34.166 -3.783 113.692 1.00 68.12 246 ALA A CA 1
ATOM 1931 C C . ALA A 1 246 ? -34.887 -4.760 114.632 1.00 68.12 246 ALA A C 1
ATOM 1933 O O . ALA A 1 246 ? -34.297 -5.773 114.998 1.00 68.12 246 ALA A O 1
ATOM 1934 N N . GLU A 1 247 ? -36.179 -4.558 114.901 1.00 69.94 247 GLU A N 1
ATOM 1935 C CA . GLU A 1 247 ? -36.997 -5.468 115.714 1.00 69.94 247 GLU A CA 1
ATOM 1936 C C . GLU A 1 247 ? -37.032 -6.887 115.136 1.00 69.94 247 GLU A C 1
ATOM 1938 O O . GLU A 1 247 ? -36.845 -7.864 115.862 1.00 69.94 247 GLU A O 1
ATOM 1943 N N . LYS A 1 248 ? -37.186 -7.021 113.811 1.00 72.19 248 LYS A N 1
ATOM 1944 C CA . LYS A 1 248 ? -37.138 -8.327 113.127 1.00 72.19 248 LYS A CA 1
ATOM 1945 C C . LYS A 1 248 ? -35.773 -9.012 113.213 1.00 72.19 248 LYS A C 1
ATOM 1947 O O . LYS A 1 248 ? -35.710 -10.236 113.141 1.00 72.19 248 LYS A O 1
ATOM 1952 N N . LEU A 1 249 ? -34.696 -8.242 113.350 1.00 71.00 249 LEU A N 1
ATOM 1953 C CA . LEU A 1 249 ? -33.329 -8.735 113.532 1.00 71.00 249 LEU A CA 1
ATOM 1954 C C . LEU A 1 249 ? -32.933 -8.853 115.018 1.00 71.00 249 LEU A C 1
ATOM 1956 O O . LEU A 1 249 ? -31.802 -9.239 115.309 1.00 71.00 249 LEU A O 1
ATOM 1960 N N . GLY A 1 250 ? -33.843 -8.549 115.954 1.00 62.84 250 GLY A N 1
ATOM 1961 C CA . GLY A 1 250 ? -33.601 -8.599 117.402 1.00 62.84 250 GLY A CA 1
ATOM 1962 C C . GLY A 1 250 ? -32.778 -7.429 117.960 1.00 62.84 250 GLY A C 1
ATOM 1963 O O . GLY A 1 250 ? -32.199 -7.547 119.037 1.00 62.84 250 GLY A O 1
ATOM 1964 N N . LEU A 1 251 ? -32.699 -6.315 117.231 1.00 64.00 251 LEU A N 1
ATOM 1965 C CA . LEU A 1 251 ? -31.971 -5.092 117.577 1.00 64.00 251 LEU A CA 1
ATOM 1966 C C . LEU A 1 251 ? -32.966 -3.958 117.885 1.00 64.00 251 LEU A C 1
ATOM 1968 O O . LEU A 1 251 ? -34.003 -3.850 117.241 1.00 64.00 251 LEU A O 1
ATOM 1972 N N . ALA A 1 252 ? -32.657 -3.082 118.842 1.00 61.25 252 ALA A N 1
ATOM 1973 C CA . ALA A 1 252 ? -33.469 -1.896 119.132 1.00 61.25 252 ALA A CA 1
ATOM 1974 C C . ALA A 1 252 ? -32.820 -0.658 118.494 1.00 61.25 252 ALA A C 1
ATOM 1976 O O . ALA A 1 252 ? -31.694 -0.302 118.845 1.00 61.25 252 ALA A O 1
ATOM 1977 N N . ALA A 1 253 ? -33.507 -0.014 117.546 1.00 62.25 253 ALA A N 1
ATOM 1978 C CA . ALA A 1 253 ? -33.063 1.255 116.975 1.00 62.25 253 ALA A CA 1
ATOM 1979 C C . ALA A 1 253 ? -33.595 2.398 117.849 1.00 62.25 253 ALA A C 1
ATOM 1981 O O . ALA A 1 253 ? -34.795 2.649 117.878 1.00 62.25 253 ALA A O 1
ATOM 1982 N N . VAL A 1 254 ? -32.706 3.053 118.594 1.00 65.00 254 VAL A N 1
ATOM 1983 C CA . VAL A 1 254 ? -33.061 4.161 119.491 1.00 65.00 254 VAL A CA 1
ATOM 1984 C C . VAL A 1 254 ? -32.643 5.480 118.831 1.00 65.00 254 VAL A C 1
ATOM 1986 O O . VAL A 1 254 ? -31.494 5.577 118.381 1.00 65.00 254 VAL A O 1
ATOM 1989 N N . PRO A 1 255 ? -33.532 6.489 118.747 1.00 67.44 255 PRO A N 1
ATOM 1990 C CA . PRO A 1 255 ? -33.170 7.825 118.285 1.00 67.44 255 PRO A CA 1
ATOM 1991 C C . PRO A 1 255 ? -32.009 8.386 119.110 1.00 67.44 255 PRO A C 1
ATOM 1993 O O . PRO A 1 255 ? -31.937 8.179 120.321 1.00 67.44 255 PRO A O 1
ATOM 1996 N N . VAL A 1 256 ? -31.092 9.110 118.468 1.00 66.12 256 VAL A N 1
ATOM 1997 C CA . VAL A 1 256 ? -29.887 9.628 119.144 1.00 66.12 256 VAL A CA 1
ATOM 1998 C C . VAL A 1 256 ? -30.250 10.518 120.341 1.00 66.12 256 VAL A C 1
ATOM 2000 O O . VAL A 1 256 ? -29.554 10.472 121.352 1.00 66.12 256 VAL A O 1
ATOM 2003 N N . ASP A 1 257 ? -31.372 11.235 120.269 1.00 63.62 257 ASP A N 1
ATOM 2004 C CA . ASP A 1 257 ? -31.882 12.077 121.356 1.00 63.62 257 ASP A CA 1
ATOM 2005 C C . ASP A 1 257 ? -32.262 11.258 122.606 1.00 63.62 257 ASP A C 1
ATOM 2007 O O . ASP A 1 257 ? -31.898 11.627 123.720 1.00 63.62 257 ASP A O 1
ATOM 2011 N N . GLU A 1 258 ? -32.881 10.085 122.439 1.00 61.81 258 GLU A N 1
ATOM 2012 C CA . GLU A 1 258 ? -33.229 9.189 123.556 1.00 61.81 258 GLU A CA 1
ATOM 2013 C C . GLU A 1 258 ? -32.023 8.381 124.066 1.00 61.81 258 GLU A C 1
ATOM 2015 O O . GLU A 1 258 ? -31.962 8.000 125.238 1.00 61.81 258 GLU A O 1
ATOM 2020 N N . LEU A 1 259 ? -31.019 8.141 123.212 1.00 59.47 259 LEU A N 1
ATOM 2021 C CA . LEU A 1 259 ? -29.744 7.554 123.633 1.00 59.47 259 LEU A CA 1
ATOM 2022 C C . LEU A 1 259 ? -28.982 8.472 124.589 1.00 59.47 259 LEU A C 1
ATOM 2024 O O . LEU A 1 259 ? -28.314 7.963 125.488 1.00 59.47 259 LEU A O 1
ATOM 2028 N N . VAL A 1 260 ? -29.063 9.794 124.413 1.00 60.59 260 VAL A N 1
ATOM 2029 C CA . VAL A 1 260 ? -28.443 10.759 125.335 1.00 60.59 260 VAL A CA 1
ATOM 2030 C C . VAL A 1 260 ? -29.104 10.680 126.712 1.00 60.59 260 VAL A C 1
ATOM 2032 O O . VAL A 1 260 ? -28.391 10.643 127.714 1.00 60.59 260 VAL A O 1
ATOM 2035 N N . ASP A 1 261 ? -30.428 10.527 126.767 1.00 59.91 261 ASP A N 1
ATOM 2036 C CA . ASP A 1 261 ? -31.177 10.397 128.022 1.00 59.91 261 ASP A CA 1
ATOM 2037 C C . ASP A 1 261 ? -30.954 9.044 128.725 1.00 59.91 261 ASP A C 1
ATOM 2039 O O . ASP A 1 261 ? -30.885 8.983 129.954 1.00 59.91 261 ASP A O 1
ATOM 2043 N N . LEU A 1 262 ? -30.767 7.957 127.967 1.00 59.44 262 LEU A N 1
ATOM 2044 C CA . LEU A 1 262 ? -30.402 6.641 128.511 1.00 59.44 262 LEU A CA 1
ATOM 2045 C C . LEU A 1 262 ? -28.934 6.557 128.958 1.00 59.44 262 LEU A C 1
ATOM 2047 O O . LEU A 1 262 ? -28.640 5.813 129.889 1.00 59.44 262 LEU A O 1
ATOM 2051 N N . ARG A 1 263 ? -28.013 7.305 128.328 1.00 57.38 263 ARG A N 1
ATOM 2052 C CA . ARG A 1 263 ? -26.603 7.417 128.763 1.00 57.38 263 ARG A CA 1
ATOM 2053 C C . ARG A 1 263 ? -26.396 8.387 129.928 1.00 57.38 263 ARG A C 1
ATOM 2055 O O . ARG A 1 263 ? -25.322 8.368 130.525 1.00 57.38 263 ARG A O 1
ATOM 2062 N N . ALA A 1 264 ? -27.371 9.252 130.203 1.00 55.81 264 ALA A N 1
ATOM 2063 C CA . ALA A 1 264 ? -27.352 10.210 131.308 1.00 55.81 264 ALA A CA 1
ATOM 2064 C C . ALA A 1 264 ? -27.967 9.656 132.615 1.00 55.81 264 ALA A C 1
ATOM 2066 O O . ALA A 1 264 ? -28.076 10.393 133.597 1.00 55.81 264 ALA A O 1
ATOM 2067 N N . ARG A 1 265 ? -28.335 8.368 132.642 1.00 44.94 265 ARG A N 1
ATOM 2068 C CA . ARG A 1 265 ? -28.663 7.579 133.841 1.00 44.94 265 ARG A CA 1
ATOM 2069 C C . ARG A 1 265 ? -27.580 6.545 134.121 1.00 44.94 265 ARG A C 1
ATOM 2071 O O . ARG A 1 265 ? -27.373 6.269 135.323 1.00 44.94 265 ARG A O 1
#

Foldseek 3Di:
DDDPPPDDDDDPVVVVCVVDPDPVVVQVVCVVVVHGDDDPVVVVVVVCCVPPNDPVVVQVVQVVVVHGDDPPVVVVVVPVCDPDHDPVRVQVVCVVVVHHDDDPVVVVVVVCCVVCPDPVNVQVVCVVVVHHDDDPVRVVVVVVVVVVCVVPDDDPPVVVVVVCCCVVPNDPVRVQVVCVVVVHHDDDPVRVVVVCCCVVPPDPVNVQVVCVVVVHHDDDPVVVVVVVVVVCCVVPPDLVRVQVVCVVVVHHDDDPVVVVVVVVD

InterPro domains:
  IPR053005 Nuclear Positioning and Cytoskeleton Interaction Protein [PTHR28190] (20-259)

Secondary structure (DSSP, 8-state):
-----------HHHHHHHHS--HHHHHHHHHHTT-----HHHHHHHHHHHHS--HHHHHHHHHHTT-----HHHHHHHHTS-SS--HHHHHHHHHHTT-----HHHHHHHHHHHHS--HHHHHHHHHHTT-----HHHHHHHHHHHHHHHTS----HHHHHHHHHHHHS--HHHHHHHHHHTT-----HHHHHHHHHHHHS--HHHHHHHHHHTTPPP--HHHHHHHHHHHHHHHS--HHHHHHHHHHTT-----HHHHHHHHT-